Protein AF-A0AA41XH98-F1 (afdb_monomer)

Mean predicted aligned error: 4.49 Å

Foldseek 3Di:
DDPPPPPDDAFPDKFAKDPAAWDKDQFDPVNVCLLVVLVKDKDKFFPWDADPSMIIAGFDIKIWTAHDPVVPDPPRIFIKTWRARIWMWIDHDQWIKTWGTWIDGRRQQWIFTWIDINNHTPDGRDGFWGKDCPQWDPWDADPPRHIDIDGIWIWGAPRNQVVVCVRSVHNSSDTRHTGD

Solvent-accessible surface area (backbone atoms only — not comparable to full-atom values): 9589 Å² total; per-residue (Å²): 140,80,84,77,75,80,73,81,74,82,56,78,42,75,39,86,66,41,82,51,69,63,52,73,38,56,51,33,67,68,35,54,52,52,41,45,74,71,57,34,46,78,49,66,32,77,68,23,45,81,54,99,59,28,38,36,34,47,37,68,31,41,28,41,38,33,38,54,74,86,73,74,54,75,62,32,42,31,50,36,41,28,20,66,64,14,29,38,30,43,33,45,92,92,46,38,36,37,42,27,44,34,37,38,27,52,55,78,31,34,30,26,19,28,31,25,51,71,88,38,81,75,41,76,62,36,61,39,28,38,45,43,63,88,59,44,50,75,83,39,81,49,77,94,83,34,81,42,78,53,44,59,37,36,18,34,17,60,60,36,19,51,51,52,15,64,74,71,74,49,78,80,53,47,56,64,42,53,43,48

Secondary structure (DSSP, 8-state):
------PPPPPSEEESS----EEEEE--HHHHHHHHHTT-EEEEEET-EEETTEEEEE--EEEEEE--GGG--SSSEEEEEEEEEEEEEEEETTEEEEEEEEEEETTTTEEEEEEEETTEEEEEEEEEEEEEGGGPPPPEE-GGG-EE----EEEE-HHHHHHHHHHHT-S---TT-B--

Radius of gyration: 17.49 Å; Cα contacts (8 Å, |Δi|>4): 404; chains: 1; bounding box: 39×46×53 Å

Nearest PDB structures (foldseek):
  6jsa-assembly1_A  TM=6.611E-01  e=2.237E-03  Corynebacterium glutamicum ATCC 13032
  6jsd-assembly1_A  TM=5.795E-01  e=2.237E-03  Corynebacterium glutamicum ATCC 13032
  6jsd-assembly1_B  TM=4.892E-01  e=4.071E-02  Corynebacterium glutamicum ATCC 13032
  5dk2-assembly2_E  TM=1.785E-01  e=7.026E-01  Homo sapiens

pLDDT: mean 92.19, std 8.91, range [42.03, 98.5]

Structure (mmCIF, N/CA/C/O backbone):
data_AF-A0AA41XH98-F1
#
_entry.id   AF-A0AA41XH98-F1
#
loop_
_atom_site.group_PDB
_atom_site.id
_atom_site.type_symbol
_atom_site.label_atom_id
_atom_site.label_alt_id
_atom_site.label_comp_id
_atom_site.label_asym_id
_atom_site.label_entity_id
_atom_site.label_seq_id
_atom_site.pdbx_PDB_ins_code
_atom_site.Cartn_x
_atom_site.Cartn_y
_atom_site.Cartn_z
_atom_site.occupancy
_atom_site.B_iso_or_equiv
_atom_site.auth_seq_id
_atom_site.auth_comp_id
_atom_site.auth_asym_id
_atom_site.auth_atom_id
_atom_site.pdbx_PDB_model_num
ATOM 1 N N . SER A 1 1 ? 6.065 27.222 -33.075 1.00 42.03 1 SER A N 1
ATOM 2 C CA . SER A 1 1 ? 5.721 26.474 -31.857 1.00 42.03 1 SER A CA 1
ATOM 3 C C . SER A 1 1 ? 5.379 25.059 -32.258 1.00 42.03 1 SER A C 1
ATOM 5 O O . SER A 1 1 ? 4.348 24.860 -32.883 1.00 42.03 1 SER A O 1
ATOM 7 N N . SER A 1 2 ? 6.279 24.112 -32.020 1.00 43.34 2 SER A N 1
ATOM 8 C CA . SER A 1 2 ? 6.034 22.683 -32.219 1.00 43.34 2 SER A CA 1
ATOM 9 C C . SER A 1 2 ? 5.914 22.061 -30.837 1.00 43.34 2 SER A C 1
ATOM 11 O O . SER A 1 2 ? 6.889 22.021 -30.091 1.00 43.34 2 SER A O 1
ATOM 13 N N . SER A 1 3 ? 4.700 21.666 -30.478 1.00 48.78 3 SER A N 1
ATOM 14 C CA . SER A 1 3 ? 4.436 20.854 -29.300 1.00 48.78 3 SER A CA 1
ATOM 15 C C . SER A 1 3 ? 5.053 19.482 -29.561 1.00 48.78 3 SER A C 1
ATOM 17 O O . SER A 1 3 ? 4.504 18.710 -30.343 1.00 48.78 3 SER A O 1
ATOM 19 N N . SER A 1 4 ? 6.222 19.199 -28.989 1.00 50.97 4 SER A N 1
ATOM 20 C CA . SER A 1 4 ? 6.723 17.828 -28.935 1.00 50.97 4 SER A CA 1
ATOM 21 C C . SER A 1 4 ? 5.782 17.058 -28.016 1.00 50.97 4 SER A C 1
ATOM 23 O O . SER A 1 4 ? 5.764 17.300 -26.811 1.00 50.97 4 SER A O 1
ATOM 25 N N . ALA A 1 5 ? 4.946 16.190 -28.582 1.00 54.72 5 ALA A N 1
ATOM 26 C CA . ALA A 1 5 ? 4.372 15.110 -27.799 1.00 54.72 5 ALA A CA 1
ATOM 27 C C . ALA A 1 5 ? 5.564 14.275 -27.317 1.00 54.72 5 ALA A C 1
ATOM 29 O O . ALA A 1 5 ? 6.350 13.811 -28.141 1.00 54.72 5 ALA A O 1
ATOM 30 N N . ASN A 1 6 ? 5.762 14.175 -26.003 1.00 59.22 6 ASN A N 1
ATOM 31 C CA . ASN A 1 6 ? 6.698 13.201 -25.458 1.00 59.22 6 ASN A CA 1
ATOM 32 C C . ASN A 1 6 ? 6.146 11.829 -25.859 1.00 59.22 6 ASN A C 1
ATOM 34 O O . ASN A 1 6 ? 5.089 11.438 -25.366 1.00 59.22 6 ASN A O 1
ATOM 38 N N . GLU A 1 7 ? 6.789 11.154 -26.807 1.00 75.81 7 GLU A N 1
ATOM 39 C CA . GLU A 1 7 ? 6.429 9.779 -27.139 1.00 75.81 7 GLU A CA 1
ATOM 40 C C . GLU A 1 7 ? 6.694 8.906 -25.909 1.00 75.81 7 GLU A C 1
ATOM 42 O O . GLU A 1 7 ? 7.738 9.038 -25.263 1.00 75.81 7 GLU A O 1
ATOM 47 N N . THR A 1 8 ? 5.731 8.051 -25.556 1.00 84.50 8 THR A N 1
ATOM 48 C CA . THR A 1 8 ? 5.948 7.013 -24.545 1.00 84.50 8 THR A CA 1
ATOM 49 C C . THR A 1 8 ? 7.085 6.117 -25.040 1.00 84.50 8 THR A C 1
ATOM 51 O O . THR A 1 8 ? 6.974 5.592 -26.152 1.00 84.50 8 THR A O 1
ATOM 54 N N . PRO A 1 9 ? 8.189 5.973 -24.283 1.00 91.94 9 PRO A N 1
ATOM 55 C CA . PRO A 1 9 ? 9.302 5.131 -24.699 1.00 91.94 9 PRO A CA 1
ATOM 56 C C . PRO A 1 9 ? 8.883 3.660 -24.755 1.00 91.94 9 PRO A C 1
ATOM 58 O O . PRO A 1 9 ? 7.881 3.266 -24.167 1.00 91.94 9 PRO A O 1
ATOM 61 N N . GLU A 1 10 ? 9.663 2.834 -25.445 1.00 94.38 10 GLU A N 1
ATOM 62 C CA . GLU A 1 10 ? 9.477 1.385 -25.387 1.00 94.38 10 GLU A CA 1
ATOM 63 C C . GLU A 1 10 ? 9.843 0.877 -23.976 1.00 94.38 10 GLU A C 1
ATOM 65 O O . GLU A 1 10 ? 10.904 1.249 -23.457 1.00 94.38 10 GLU A O 1
ATOM 70 N N . PRO A 1 11 ? 8.986 0.071 -23.323 1.00 95.19 11 PRO A N 1
ATOM 71 C CA . PRO A 1 11 ? 9.320 -0.531 -22.039 1.00 95.19 11 PRO A CA 1
ATOM 72 C C . PRO A 1 11 ? 10.480 -1.523 -22.194 1.00 95.19 11 PRO A C 1
ATOM 74 O O . PRO A 1 11 ? 10.567 -2.265 -23.170 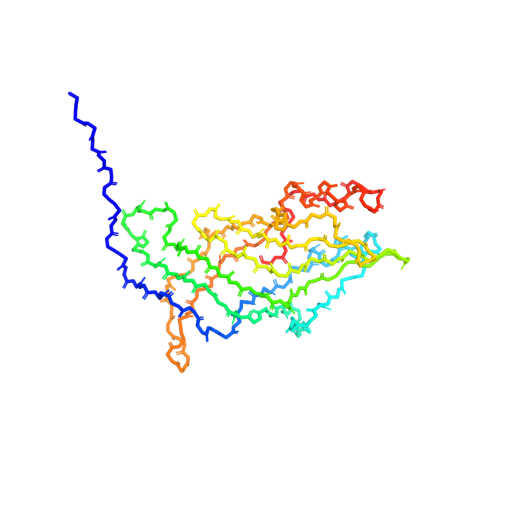1.00 95.19 11 PRO A O 1
ATOM 77 N N . LEU A 1 12 ? 11.369 -1.566 -21.199 1.00 94.12 12 LEU A N 1
ATOM 78 C CA . LEU A 1 12 ? 12.431 -2.571 -21.109 1.00 94.12 12 LEU A CA 1
ATOM 79 C C . LEU A 1 12 ? 11.867 -3.973 -20.851 1.00 94.12 12 LEU A C 1
ATOM 81 O O . LEU A 1 12 ? 12.472 -4.966 -21.255 1.00 94.12 12 LEU A O 1
ATOM 85 N N . ALA A 1 13 ? 10.729 -4.057 -20.162 1.00 92.31 13 ALA A N 1
ATOM 86 C CA . ALA A 1 13 ? 9.988 -5.293 -19.967 1.00 92.31 13 ALA A CA 1
ATOM 87 C C . ALA A 1 13 ? 8.485 -5.011 -19.877 1.00 92.31 13 ALA A C 1
ATOM 89 O O . ALA A 1 13 ? 8.074 -4.036 -19.253 1.00 92.31 13 ALA A O 1
ATOM 90 N N . SER A 1 14 ? 7.685 -5.911 -20.443 1.00 94.25 14 SER A N 1
ATOM 91 C CA . SER A 1 14 ? 6.225 -5.882 -20.359 1.00 94.25 14 SER A CA 1
ATOM 92 C C . SER A 1 14 ? 5.704 -7.256 -19.971 1.00 94.25 14 SER A C 1
ATOM 94 O O . SER A 1 14 ? 6.047 -8.264 -20.594 1.00 94.25 14 SER A O 1
ATOM 96 N N . ILE A 1 15 ? 4.846 -7.290 -18.957 1.00 92.38 15 ILE A N 1
ATOM 97 C CA . ILE A 1 15 ? 4.160 -8.485 -18.479 1.00 92.38 15 ILE A CA 1
ATOM 98 C C . ILE A 1 15 ? 2.656 -8.229 -18.622 1.00 92.38 15 ILE A C 1
ATOM 100 O O . ILE A 1 15 ? 2.064 -7.566 -17.771 1.00 92.38 15 ILE A O 1
ATOM 104 N N . PRO A 1 16 ? 2.013 -8.737 -19.688 1.00 93.69 16 PRO A N 1
ATOM 105 C CA . PRO A 1 16 ? 0.606 -8.442 -19.966 1.00 93.69 16 PRO A CA 1
ATOM 106 C C . PRO A 1 16 ? -0.368 -9.161 -19.022 1.00 93.69 16 PRO A C 1
ATOM 108 O O . PRO A 1 16 ? -1.537 -8.792 -18.964 1.00 93.69 16 PRO A O 1
ATOM 111 N N . ALA A 1 17 ? 0.093 -10.203 -18.328 1.00 95.06 17 ALA A N 1
ATOM 112 C CA . ALA A 1 17 ? -0.682 -10.938 -17.340 1.00 95.06 17 ALA A CA 1
ATOM 113 C C . ALA A 1 17 ? 0.242 -11.400 -16.211 1.00 95.06 17 ALA A C 1
ATOM 115 O O . ALA A 1 17 ? 1.132 -12.227 -16.428 1.00 95.06 17 ALA A O 1
ATOM 116 N N . LEU A 1 18 ? 0.037 -10.858 -15.015 1.00 93.19 18 LEU A N 1
ATOM 117 C CA . LEU A 1 18 ? 0.740 -11.288 -13.818 1.00 93.19 18 LEU A CA 1
ATOM 118 C C . LEU A 1 18 ? 0.164 -12.615 -13.332 1.00 93.19 18 LEU A C 1
ATOM 120 O O . LEU A 1 18 ? -1.033 -12.756 -13.103 1.00 93.19 18 LEU A O 1
ATOM 124 N N . THR A 1 19 ? 1.052 -13.579 -13.126 1.00 83.38 19 THR A N 1
ATOM 125 C CA . THR A 1 19 ? 0.774 -14.833 -12.412 1.00 83.38 19 THR A CA 1
ATOM 126 C C . THR A 1 19 ? 1.642 -14.913 -11.152 1.00 83.38 19 THR A C 1
ATOM 128 O O . THR A 1 19 ? 2.132 -15.988 -10.808 1.00 83.38 19 THR A O 1
ATOM 131 N N . GLY A 1 20 ? 1.968 -13.741 -10.591 1.00 74.62 20 GLY A N 1
ATOM 132 C CA . GLY A 1 20 ? 3.046 -13.526 -9.628 1.00 74.62 20 GLY A CA 1
ATOM 133 C C . GLY A 1 20 ? 2.846 -14.238 -8.292 1.00 74.62 20 GLY A C 1
ATOM 134 O O . GLY A 1 20 ? 1.810 -14.841 -8.037 1.00 74.62 20 GLY A O 1
ATOM 135 N N . VAL A 1 21 ? 3.880 -14.169 -7.451 1.00 89.12 21 VAL A N 1
ATOM 136 C CA . VAL A 1 21 ? 3.905 -14.836 -6.144 1.00 89.12 21 VAL A CA 1
ATOM 137 C C . VAL A 1 21 ? 3.171 -13.973 -5.115 1.00 89.12 21 VAL A C 1
ATOM 139 O O . VAL A 1 21 ? 1.996 -14.204 -4.857 1.00 89.12 21 VAL A O 1
ATOM 142 N N . ASP A 1 22 ? 3.818 -12.926 -4.603 1.00 94.19 22 ASP A N 1
ATOM 143 C CA . ASP A 1 22 ? 3.252 -12.029 -3.595 1.00 94.19 22 ASP A CA 1
ATOM 144 C C . ASP A 1 22 ? 3.795 -10.603 -3.769 1.00 94.19 22 ASP A C 1
ATOM 146 O O . ASP A 1 22 ? 4.919 -10.416 -4.242 1.00 94.19 22 ASP A O 1
ATOM 150 N N . THR A 1 23 ? 3.039 -9.612 -3.294 1.00 96.44 23 THR A N 1
ATOM 151 C CA . THR A 1 23 ? 3.578 -8.314 -2.858 1.00 96.44 23 THR A CA 1
ATOM 152 C C . THR A 1 23 ? 3.834 -8.392 -1.358 1.00 96.44 23 THR A C 1
ATOM 154 O O . THR A 1 23 ? 2.959 -8.822 -0.605 1.00 96.44 23 THR A O 1
ATOM 157 N N . GLN A 1 24 ? 5.020 -7.978 -0.914 1.00 96.94 24 GLN A N 1
ATOM 158 C CA . GLN A 1 24 ? 5.412 -8.037 0.495 1.00 96.94 24 GLN A CA 1
ATOM 159 C C . GLN A 1 24 ? 5.687 -6.646 1.060 1.00 96.94 24 GLN A C 1
ATOM 161 O O . GLN A 1 24 ? 6.294 -5.811 0.394 1.00 96.94 24 GLN A O 1
ATOM 166 N N . VAL A 1 25 ? 5.260 -6.419 2.302 1.00 97.19 25 VAL A N 1
ATOM 167 C CA . VAL A 1 25 ? 5.480 -5.176 3.047 1.00 97.19 25 VAL A CA 1
ATOM 168 C C . VAL A 1 25 ? 6.081 -5.532 4.399 1.00 97.19 25 VAL A C 1
ATOM 170 O O . VAL A 1 25 ? 5.434 -6.182 5.223 1.00 97.19 25 VAL A O 1
ATOM 173 N N . ALA A 1 26 ? 7.325 -5.119 4.629 1.00 97.00 26 ALA A N 1
ATOM 174 C CA . ALA A 1 26 ? 7.928 -5.193 5.952 1.00 97.00 26 ALA A CA 1
ATOM 175 C C . ALA A 1 26 ? 7.309 -4.090 6.811 1.00 97.00 26 ALA A C 1
ATOM 177 O O . ALA A 1 26 ? 7.537 -2.912 6.561 1.00 97.00 26 ALA A O 1
ATOM 178 N N . VAL A 1 27 ? 6.491 -4.467 7.791 1.00 95.12 27 VAL A N 1
ATOM 179 C CA . VAL A 1 27 ? 5.711 -3.490 8.548 1.00 95.12 27 VAL A CA 1
ATOM 180 C C . VAL A 1 27 ? 6.637 -2.652 9.422 1.00 95.12 27 VAL A C 1
ATOM 182 O O . VAL A 1 27 ? 7.426 -3.182 10.208 1.00 95.12 27 VAL A O 1
ATOM 185 N N . ASP A 1 28 ? 6.513 -1.334 9.306 1.00 95.56 28 ASP A N 1
ATOM 186 C CA . ASP A 1 28 ? 7.255 -0.392 10.127 1.00 95.56 28 ASP A CA 1
ATOM 187 C C . ASP A 1 28 ? 6.853 -0.537 11.604 1.00 95.56 28 ASP A C 1
ATOM 189 O O . ASP A 1 28 ? 5.674 -0.580 11.967 1.00 95.56 28 ASP A O 1
ATOM 193 N N . ALA A 1 29 ? 7.845 -0.602 12.492 1.00 91.94 29 ALA A N 1
ATOM 194 C CA . ALA A 1 29 ? 7.584 -0.737 13.924 1.00 91.94 29 ALA A CA 1
ATOM 195 C C . ALA A 1 29 ? 6.832 0.484 14.481 1.00 91.94 29 ALA A C 1
ATOM 197 O O . ALA A 1 29 ? 5.950 0.332 15.323 1.00 91.94 29 ALA A O 1
ATOM 198 N N . GLY A 1 30 ? 7.129 1.683 13.968 1.00 89.25 30 GLY A N 1
ATOM 199 C CA . GLY A 1 30 ? 6.434 2.912 14.332 1.00 89.25 30 GLY A CA 1
ATOM 200 C C . GLY A 1 30 ? 4.973 2.916 13.884 1.00 89.25 30 GLY A C 1
ATOM 201 O O . GLY A 1 30 ? 4.130 3.455 14.600 1.00 89.25 30 GLY A O 1
ATOM 202 N N . PHE A 1 31 ? 4.647 2.269 12.761 1.00 91.12 31 PHE A N 1
ATOM 203 C CA . PHE A 1 31 ? 3.259 2.033 12.358 1.00 91.12 31 PHE A CA 1
ATOM 204 C C . PHE A 1 31 ? 2.515 1.170 13.376 1.00 91.12 31 PHE A C 1
ATOM 206 O O . PHE A 1 31 ? 1.453 1.569 13.857 1.00 91.12 31 PHE A O 1
ATOM 213 N N . LEU A 1 32 ? 3.078 0.007 13.727 1.00 90.12 32 LEU A N 1
ATOM 214 C CA . LEU A 1 32 ? 2.475 -0.912 14.697 1.00 90.12 32 LEU A CA 1
ATOM 215 C C . LEU A 1 32 ? 2.299 -0.248 16.064 1.00 90.12 32 LEU A C 1
ATOM 217 O O . LEU A 1 32 ? 1.228 -0.350 16.665 1.00 90.12 32 LEU A O 1
ATOM 221 N N . ASP A 1 33 ? 3.310 0.477 16.533 1.00 89.31 33 ASP A N 1
ATOM 222 C CA . ASP A 1 33 ? 3.246 1.229 17.785 1.00 89.31 33 ASP A CA 1
ATOM 223 C C . ASP A 1 33 ? 2.168 2.320 17.731 1.00 89.31 33 ASP A C 1
ATOM 225 O O . ASP A 1 33 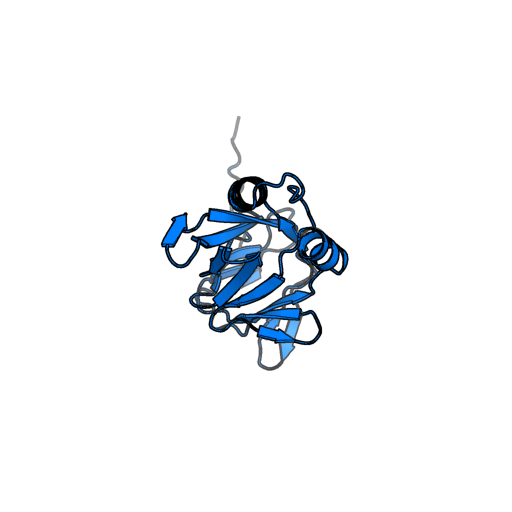? 1.408 2.492 18.685 1.00 89.31 33 ASP A O 1
ATOM 229 N N . ALA A 1 34 ? 2.052 3.034 16.606 1.00 88.31 34 ALA A N 1
ATOM 230 C CA . ALA A 1 34 ? 1.028 4.055 16.426 1.00 88.31 34 ALA A CA 1
ATOM 231 C C . ALA A 1 34 ? -0.379 3.451 16.492 1.00 88.31 34 ALA A C 1
ATOM 233 O O . ALA A 1 34 ? -1.195 3.920 17.281 1.00 88.31 34 ALA A O 1
ATOM 234 N N . ILE A 1 35 ? -0.675 2.397 15.724 1.00 89.88 35 ILE A N 1
ATOM 235 C CA . ILE A 1 35 ? -2.026 1.811 15.705 1.00 89.88 35 ILE A CA 1
ATOM 236 C C . ILE A 1 35 ? -2.373 1.108 17.026 1.00 89.88 35 ILE A C 1
ATOM 238 O O . ILE A 1 35 ? -3.488 1.263 17.526 1.00 89.88 35 ILE A O 1
ATOM 242 N N . THR A 1 36 ? -1.421 0.414 17.657 1.00 89.75 36 THR A N 1
ATOM 243 C CA . THR A 1 36 ? -1.650 -0.238 18.959 1.00 89.75 36 THR A CA 1
ATOM 244 C C . THR A 1 36 ? -1.806 0.779 20.086 1.00 89.75 36 THR A C 1
ATOM 246 O O . THR A 1 36 ? -2.653 0.596 20.962 1.00 89.75 36 THR A O 1
ATOM 249 N N . GLY A 1 37 ? -1.077 1.898 20.033 1.00 88.25 37 GLY A N 1
ATOM 250 C CA . GLY A 1 37 ? -1.264 3.042 20.926 1.00 88.25 37 GLY A CA 1
ATOM 251 C C . GLY A 1 37 ? -2.661 3.668 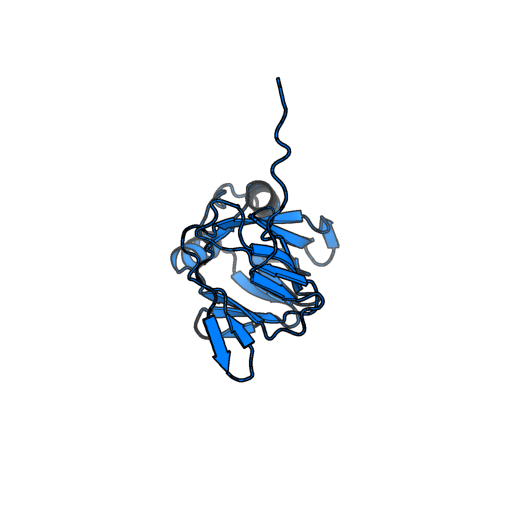20.835 1.00 88.25 37 GLY A C 1
ATOM 252 O O . GLY A 1 37 ? -3.129 4.262 21.806 1.00 88.25 37 GLY A O 1
ATOM 253 N N . LEU A 1 38 ? -3.355 3.479 19.708 1.00 87.06 38 LEU A N 1
ATOM 254 C CA . LEU A 1 38 ? -4.754 3.873 19.503 1.00 87.06 38 LEU A CA 1
ATOM 255 C C . LEU A 1 38 ? -5.765 2.802 19.915 1.00 87.06 38 LEU A C 1
ATOM 257 O O . LEU A 1 38 ? -6.967 3.006 19.765 1.00 87.06 38 LEU A O 1
ATOM 261 N N . GLY A 1 39 ? -5.298 1.671 20.448 1.00 89.31 39 GLY A N 1
ATOM 262 C CA . GLY A 1 39 ? -6.143 0.533 20.795 1.00 89.31 39 GLY A CA 1
ATOM 263 C C . GLY A 1 39 ? -6.635 -0.257 19.582 1.00 89.31 39 GLY A C 1
ATOM 264 O O . GLY A 1 39 ? -7.518 -1.101 19.740 1.00 89.31 39 GLY A O 1
ATOM 265 N N . LEU A 1 40 ? -6.077 -0.006 18.391 1.00 91.56 40 LEU A N 1
ATOM 266 C CA . LEU A 1 40 ? -6.366 -0.785 17.195 1.00 91.56 40 LEU A CA 1
ATOM 267 C C . LEU A 1 40 ? -5.516 -2.055 17.210 1.00 91.56 40 LEU A C 1
ATOM 269 O O . LEU A 1 40 ? -4.292 -2.009 17.337 1.00 91.56 40 LEU A O 1
ATOM 273 N N . THR A 1 41 ? -6.170 -3.197 17.049 1.00 93.06 41 THR A N 1
ATOM 274 C CA . THR A 1 41 ? -5.504 -4.486 16.871 1.00 93.06 41 THR A CA 1
ATOM 275 C C . THR A 1 41 ? -5.458 -4.812 15.379 1.00 93.06 41 THR A C 1
ATOM 277 O O . THR A 1 41 ? -6.529 -5.005 14.793 1.00 93.06 41 THR A O 1
ATOM 280 N N . PRO A 1 42 ? -4.267 -4.859 14.750 1.00 93.19 42 PRO A N 1
ATOM 281 C CA . PRO A 1 42 ? -4.141 -5.268 13.360 1.00 93.19 42 PRO A CA 1
ATOM 282 C C . PRO A 1 42 ? -4.345 -6.778 13.198 1.00 93.19 42 PRO A C 1
ATOM 284 O O . PRO A 1 42 ? -3.945 -7.573 14.051 1.00 93.19 42 PRO A O 1
ATOM 287 N N . GLY A 1 43 ? -4.918 -7.169 12.067 1.00 94.94 43 GLY A N 1
ATOM 288 C CA . GLY A 1 43 ? -5.049 -8.550 11.623 1.00 94.94 43 GLY A CA 1
ATOM 289 C C . GLY A 1 43 ? -4.937 -8.661 10.105 1.00 94.94 43 GLY A C 1
ATOM 290 O O . GLY A 1 43 ? -4.835 -7.659 9.397 1.00 94.94 43 GLY A O 1
ATOM 291 N N . VAL A 1 44 ? -4.954 -9.895 9.607 1.00 97.56 44 VAL A N 1
ATOM 292 C CA . VAL A 1 44 ? -4.999 -10.202 8.170 1.00 97.56 44 VAL A CA 1
ATOM 293 C C . VAL A 1 44 ? -6.368 -10.752 7.793 1.00 97.56 44 VAL A C 1
ATOM 295 O O . VAL A 1 44 ? -7.041 -11.378 8.616 1.00 97.56 44 VAL A O 1
ATOM 298 N N . VAL A 1 45 ? -6.768 -10.526 6.545 1.00 98.19 45 VAL A N 1
ATOM 299 C CA . VAL A 1 45 ? -8.033 -11.001 5.976 1.00 98.19 45 VAL A CA 1
ATOM 300 C C . VAL A 1 45 ? -7.747 -11.908 4.781 1.00 98.19 45 VAL A C 1
ATOM 302 O O . VAL A 1 45 ? -6.855 -11.642 3.971 1.00 98.19 45 VAL A O 1
ATOM 305 N N . GLY A 1 46 ? -8.531 -12.982 4.670 1.00 97.50 46 GLY A N 1
ATOM 306 C CA . GLY A 1 46 ? -8.510 -13.881 3.521 1.00 97.50 46 GLY A CA 1
ATOM 307 C C . GLY A 1 46 ? -7.164 -14.578 3.328 1.00 97.50 46 GLY A C 1
ATOM 308 O O . GLY A 1 46 ? -6.714 -15.305 4.211 1.00 97.50 46 GLY A O 1
ATOM 309 N N . THR A 1 47 ? -6.555 -14.402 2.155 1.00 96.88 47 THR A N 1
ATOM 310 C CA . THR A 1 47 ? -5.294 -15.067 1.774 1.00 96.88 47 THR A CA 1
ATOM 311 C C . THR A 1 47 ? -4.033 -14.301 2.174 1.00 96.88 47 THR A C 1
ATOM 313 O O . THR A 1 47 ? -2.933 -14.814 1.971 1.00 96.88 47 THR A O 1
ATOM 316 N N . ALA A 1 48 ? -4.167 -13.104 2.756 1.00 97.75 48 ALA A N 1
ATOM 317 C CA . ALA A 1 48 ? -3.024 -12.362 3.273 1.00 97.75 48 ALA A CA 1
ATOM 318 C C . ALA A 1 48 ? -2.369 -13.107 4.444 1.00 97.75 48 ALA A C 1
ATOM 320 O O . ALA A 1 48 ? -3.041 -13.748 5.257 1.00 97.75 48 ALA A O 1
ATOM 321 N N . THR A 1 49 ? -1.049 -12.988 4.566 1.00 97.38 49 THR A N 1
ATOM 322 C CA . THR A 1 49 ? -0.299 -13.567 5.688 1.00 97.38 49 THR A CA 1
ATOM 323 C C . THR A 1 49 ? 0.528 -12.506 6.401 1.00 97.38 49 THR A C 1
ATOM 325 O O . THR A 1 49 ? 0.920 -11.511 5.801 1.00 97.38 49 THR A O 1
ATOM 328 N N . LEU A 1 50 ? 0.780 -12.721 7.695 1.00 94.50 50 LEU A N 1
ATOM 329 C CA . LEU A 1 50 ? 1.694 -11.923 8.509 1.00 94.50 50 LEU A CA 1
ATOM 330 C C . LEU A 1 50 ? 2.674 -12.874 9.193 1.00 94.50 50 LEU A C 1
ATOM 332 O O . LEU A 1 50 ? 2.291 -13.600 10.112 1.00 94.50 50 LEU A O 1
ATOM 336 N N . THR A 1 51 ? 3.925 -12.878 8.741 1.00 94.62 51 THR A N 1
ATOM 337 C CA . THR A 1 51 ? 4.988 -13.730 9.292 1.00 94.62 51 THR A CA 1
ATOM 338 C C . THR A 1 51 ? 6.213 -12.876 9.568 1.00 94.62 51 THR A C 1
ATOM 340 O O . THR A 1 51 ? 6.642 -12.130 8.697 1.00 94.62 51 THR A O 1
ATOM 343 N N . ASP A 1 52 ? 6.759 -12.953 10.783 1.00 92.31 52 ASP A N 1
ATOM 344 C CA . ASP A 1 52 ? 7.978 -12.231 11.182 1.00 92.31 52 ASP A CA 1
ATOM 345 C C . ASP A 1 52 ? 7.951 -10.716 10.873 1.00 92.31 52 ASP A C 1
ATOM 347 O O . ASP A 1 52 ? 8.962 -10.119 10.513 1.00 92.31 52 ASP A O 1
ATOM 351 N N . GLY A 1 53 ? 6.777 -10.083 11.014 1.00 90.38 53 GLY A N 1
ATOM 352 C CA . GLY A 1 53 ? 6.584 -8.651 10.741 1.00 90.38 53 GLY A CA 1
ATOM 353 C C . GLY A 1 53 ? 6.452 -8.294 9.257 1.00 90.38 53 GLY A C 1
ATOM 354 O O . GLY A 1 53 ? 6.392 -7.116 8.924 1.00 90.38 53 GLY A O 1
ATOM 355 N N . VAL A 1 54 ? 6.382 -9.286 8.368 1.00 96.19 54 VAL A N 1
ATOM 356 C CA . VAL A 1 54 ? 6.170 -9.098 6.932 1.00 96.19 54 VAL A CA 1
ATOM 357 C C . VAL A 1 54 ? 4.745 -9.487 6.573 1.00 96.19 54 VAL A C 1
ATOM 359 O O . VAL A 1 54 ? 4.319 -10.622 6.808 1.00 96.19 54 VAL A O 1
ATOM 362 N N . LEU A 1 55 ? 4.015 -8.537 5.998 1.00 96.94 55 LEU A N 1
ATOM 363 C CA . LEU A 1 55 ? 2.750 -8.793 5.327 1.00 96.94 55 LEU A CA 1
ATOM 364 C C . LEU A 1 55 ? 3.025 -9.309 3.921 1.00 96.94 55 LEU A C 1
ATOM 366 O O . LEU A 1 55 ? 3.811 -8.701 3.200 1.00 96.94 55 LEU A O 1
ATOM 370 N N . ALA A 1 56 ? 2.360 -10.388 3.524 1.00 97.69 56 ALA A N 1
ATOM 371 C CA . ALA A 1 56 ? 2.386 -10.877 2.151 1.00 97.69 56 ALA A CA 1
ATOM 372 C C . ALA A 1 56 ? 0.964 -10.969 1.593 1.00 97.69 56 ALA A C 1
ATOM 374 O O . ALA A 1 56 ? 0.074 -11.546 2.227 1.00 97.69 56 ALA A O 1
ATOM 375 N N . PHE A 1 57 ? 0.783 -10.397 0.405 1.00 97.94 57 PHE A N 1
ATOM 376 C CA . PHE A 1 57 ? -0.467 -10.364 -0.343 1.00 97.94 57 PHE A CA 1
ATOM 377 C C . PHE A 1 57 ? -0.273 -11.091 -1.676 1.00 97.94 57 PHE A C 1
ATOM 379 O O . PHE A 1 57 ? 0.468 -10.585 -2.527 1.00 97.94 57 PHE A O 1
ATOM 386 N N . PRO A 1 58 ? -0.935 -12.241 -1.892 1.00 97.25 58 PRO A N 1
ATOM 387 C CA . PRO A 1 58 ? -0.827 -12.971 -3.150 1.00 97.25 58 PRO A CA 1
ATOM 388 C C . PRO A 1 58 ? -1.218 -12.109 -4.347 1.00 97.25 58 PRO A C 1
ATOM 390 O O . PRO A 1 58 ? -2.223 -11.396 -4.296 1.00 97.25 58 PRO A O 1
ATOM 393 N N . ILE A 1 59 ? -0.430 -12.160 -5.423 1.00 97.06 59 ILE A N 1
ATOM 394 C CA . ILE A 1 59 ? -0.786 -11.495 -6.683 1.00 97.06 59 ILE A CA 1
ATOM 395 C C . ILE A 1 59 ? -1.785 -12.385 -7.419 1.00 97.06 59 ILE A C 1
ATOM 397 O O . ILE A 1 59 ? -1.511 -13.541 -7.733 1.00 97.06 59 ILE A O 1
ATOM 401 N N . THR A 1 60 ? -2.954 -11.831 -7.704 1.00 97.06 60 THR A N 1
ATOM 402 C CA . THR A 1 60 ? -4.080 -12.544 -8.323 1.00 97.06 60 THR A CA 1
ATOM 403 C C . THR A 1 60 ? -4.270 -12.204 -9.795 1.00 97.06 60 THR A C 1
ATOM 405 O O . THR A 1 60 ? -4.843 -13.004 -10.536 1.00 97.06 60 THR A O 1
ATOM 408 N N . GLY A 1 61 ? -3.742 -11.063 -10.236 1.00 96.81 61 GLY A N 1
ATOM 409 C CA . GLY A 1 61 ? -3.909 -10.590 -11.600 1.00 96.81 61 GLY A CA 1
ATOM 410 C C . GLY A 1 61 ? -3.205 -9.267 -11.857 1.00 96.81 61 GLY A C 1
ATOM 411 O O . GLY A 1 61 ? -2.397 -8.795 -11.050 1.00 96.81 61 GLY A O 1
ATOM 412 N N . GLY A 1 62 ? -3.514 -8.686 -13.015 1.00 96.81 62 GLY A N 1
ATOM 413 C CA . GLY A 1 62 ? -2.960 -7.416 -13.461 1.00 96.81 62 GLY A CA 1
ATOM 414 C C . GLY A 1 62 ? -1.845 -7.523 -14.508 1.00 96.81 62 GLY A C 1
ATOM 415 O O . GLY A 1 62 ? -1.636 -8.566 -15.131 1.00 96.81 62 GLY A O 1
ATOM 416 N N . ASN A 1 63 ? -1.154 -6.410 -14.740 1.00 96.56 63 ASN A N 1
ATOM 417 C CA . ASN A 1 63 ? -0.104 -6.230 -15.742 1.00 96.56 63 ASN A CA 1
ATOM 418 C C . ASN A 1 63 ? 0.955 -5.236 -15.245 1.00 96.56 63 ASN A C 1
ATOM 420 O O . ASN A 1 63 ? 0.667 -4.407 -14.383 1.00 96.56 63 ASN A O 1
ATOM 424 N N . VAL A 1 64 ? 2.164 -5.305 -15.805 1.00 95.81 64 VAL A N 1
ATOM 425 C CA . VAL A 1 64 ? 3.246 -4.354 -15.512 1.00 95.81 64 VAL A CA 1
ATOM 426 C C . VAL A 1 64 ? 4.043 -4.036 -16.769 1.00 95.81 64 VAL A C 1
ATOM 428 O O . VAL A 1 64 ? 4.472 -4.946 -17.477 1.00 95.81 64 VAL A O 1
ATOM 431 N N . ASP A 1 65 ? 4.329 -2.753 -16.960 1.00 95.81 65 ASP A N 1
ATOM 432 C CA . ASP A 1 65 ? 5.372 -2.237 -17.836 1.00 95.81 65 ASP A CA 1
ATOM 433 C C . ASP A 1 65 ? 6.502 -1.626 -16.997 1.00 95.81 65 ASP A C 1
ATOM 435 O O . ASP A 1 65 ? 6.278 -0.803 -16.103 1.00 95.81 65 ASP A O 1
ATOM 439 N N . TYR A 1 66 ? 7.733 -2.026 -17.306 1.00 94.38 66 TYR A N 1
ATOM 440 C CA . TYR A 1 66 ? 8.956 -1.519 -16.699 1.00 94.38 66 TYR A CA 1
ATOM 441 C C . TYR A 1 66 ? 9.752 -0.732 -17.736 1.00 94.38 66 TYR A C 1
ATOM 443 O O . TYR A 1 66 ? 10.163 -1.271 -18.762 1.00 94.38 66 TYR A O 1
ATOM 451 N N . TYR A 1 67 ? 9.997 0.541 -17.460 1.00 94.25 67 TYR A N 1
ATOM 452 C CA . TYR A 1 67 ? 10.737 1.465 -18.311 1.00 94.25 67 TYR A CA 1
ATOM 453 C C . TYR A 1 67 ? 12.134 1.721 -17.752 1.00 94.25 67 TYR A C 1
ATOM 455 O O . TYR A 1 67 ? 12.399 1.518 -16.569 1.00 94.25 67 TYR A O 1
ATOM 463 N N . ASP A 1 68 ? 13.024 2.217 -18.608 1.00 91.31 68 ASP A N 1
ATOM 464 C CA . ASP A 1 68 ? 14.391 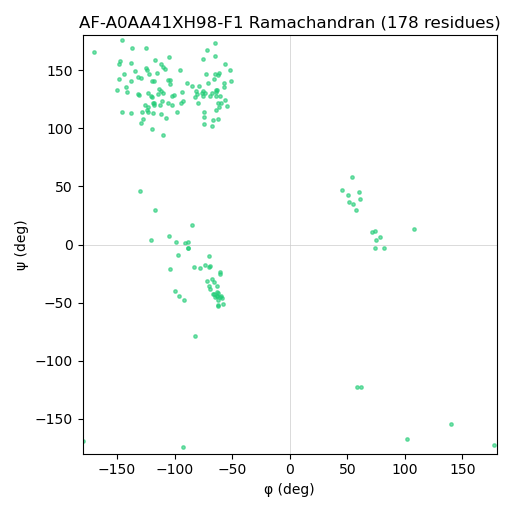2.554 -18.225 1.00 91.31 68 ASP A CA 1
ATOM 465 C C . ASP A 1 68 ? 14.425 3.694 -17.183 1.00 91.31 68 ASP A C 1
ATOM 467 O O . ASP A 1 68 ? 14.050 4.833 -17.507 1.00 91.31 68 ASP A O 1
ATOM 471 N N . PRO A 1 69 ? 14.914 3.446 -15.949 1.00 88.56 69 PRO A N 1
ATOM 472 C CA . PRO A 1 69 ? 15.075 4.488 -14.944 1.00 88.56 69 PRO A CA 1
ATOM 473 C C . PRO A 1 69 ? 16.037 5.602 -15.388 1.00 88.56 69 PRO A C 1
ATOM 475 O O . PRO A 1 69 ? 15.883 6.739 -14.938 1.00 88.56 69 PRO A O 1
ATOM 478 N N . GLU A 1 70 ? 16.988 5.347 -16.287 1.00 89.38 70 GLU A N 1
ATOM 479 C CA . GLU A 1 70 ? 17.940 6.354 -16.776 1.00 89.38 70 GLU A CA 1
ATOM 480 C C . GLU A 1 70 ? 17.328 7.300 -17.827 1.00 89.38 70 GLU A C 1
ATOM 482 O O . GLU A 1 70 ? 17.797 8.427 -17.990 1.00 89.38 70 GLU A O 1
ATOM 487 N N . SER A 1 71 ? 16.223 6.909 -18.474 1.00 89.12 71 SER A N 1
ATOM 488 C CA . SER A 1 71 ? 15.581 7.668 -19.568 1.00 89.12 71 SER A CA 1
ATOM 489 C C . SER A 1 71 ? 14.896 8.980 -19.149 1.00 89.12 71 SER A C 1
ATOM 491 O O . SER A 1 71 ? 14.456 9.759 -19.995 1.00 89.12 71 SER A O 1
ATOM 493 N N . GLY A 1 72 ? 14.752 9.228 -17.844 1.00 87.06 72 GLY A N 1
ATOM 494 C CA . GLY A 1 72 ? 13.976 10.348 -17.300 1.00 87.06 72 GLY A CA 1
ATOM 495 C C . GLY A 1 72 ? 12.451 10.182 -17.398 1.00 87.06 72 GLY A C 1
ATOM 496 O O . GLY A 1 72 ? 11.724 11.024 -16.872 1.00 87.06 72 GLY A O 1
ATOM 497 N N . TYR A 1 73 ? 11.952 9.101 -18.009 1.00 90.06 73 TYR A N 1
ATOM 498 C CA . TYR A 1 73 ? 10.528 8.768 -18.038 1.00 90.06 73 TYR A CA 1
ATOM 499 C C . TYR A 1 73 ? 10.067 8.257 -16.666 1.00 90.06 73 TYR A C 1
ATOM 501 O O . TYR A 1 73 ? 10.741 7.429 -16.045 1.00 90.06 73 TYR A O 1
ATOM 509 N N . ARG A 1 74 ? 8.967 8.809 -16.139 1.00 89.50 74 ARG A N 1
ATOM 510 C CA . ARG A 1 74 ? 8.468 8.543 -14.781 1.00 89.50 74 ARG A CA 1
ATOM 511 C C . ARG A 1 74 ? 6.930 8.534 -14.730 1.00 89.50 74 ARG A C 1
ATOM 513 O O . ARG A 1 74 ? 6.335 9.375 -15.401 1.00 89.50 74 ARG A O 1
ATOM 520 N N . PRO A 1 75 ? 6.322 7.699 -13.864 1.00 91.25 75 PRO A N 1
ATOM 521 C CA . PRO A 1 75 ? 6.942 6.576 -13.150 1.00 91.25 75 PRO A CA 1
ATOM 522 C C . PRO A 1 75 ? 7.461 5.511 -14.122 1.00 91.25 75 PRO A C 1
ATOM 524 O O . PRO A 1 75 ? 6.909 5.332 -15.205 1.00 91.25 75 PRO A O 1
ATOM 527 N N . TYR A 1 76 ? 8.569 4.858 -13.769 1.00 91.38 76 TYR A N 1
ATOM 528 C CA . TYR A 1 76 ? 9.195 3.847 -14.631 1.00 91.38 76 TYR A CA 1
ATOM 529 C C . TYR A 1 76 ? 8.676 2.429 -14.358 1.00 91.38 76 TYR A C 1
ATOM 531 O O . TYR A 1 76 ? 9.105 1.485 -15.005 1.00 91.38 76 TYR A O 1
ATOM 539 N N . VAL A 1 77 ? 7.731 2.286 -13.430 1.00 94.12 77 VAL A N 1
ATOM 540 C CA . VAL A 1 77 ? 6.886 1.101 -13.283 1.00 94.12 77 VAL A CA 1
ATOM 541 C C . VAL A 1 77 ? 5.457 1.579 -13.472 1.00 94.12 77 VAL A C 1
ATOM 543 O O . VAL A 1 77 ? 5.052 2.544 -12.828 1.00 94.12 77 VAL A O 1
ATOM 546 N N . GLN A 1 78 ? 4.715 0.952 -14.372 1.00 95.50 78 GLN A N 1
ATOM 547 C CA . GLN A 1 78 ? 3.319 1.282 -14.654 1.00 95.50 78 GLN A CA 1
ATOM 548 C C . GLN A 1 78 ? 2.521 -0.007 -14.806 1.00 95.50 78 GLN A C 1
ATOM 550 O O . GLN A 1 78 ? 3.096 -1.047 -15.115 1.00 95.50 78 GLN A O 1
ATOM 555 N N . GLY A 1 79 ? 1.213 0.054 -14.583 1.00 95.81 79 GLY A N 1
ATOM 556 C CA . GLY A 1 79 ? 0.335 -1.100 -14.724 1.00 95.81 79 GLY A CA 1
ATOM 557 C C . GLY A 1 79 ? -0.711 -1.159 -13.624 1.00 95.81 79 GLY A C 1
ATOM 558 O O . GLY A 1 79 ? -1.067 -0.139 -13.042 1.00 95.81 79 GLY A O 1
ATOM 559 N N . ASN A 1 80 ? -1.186 -2.367 -13.355 1.00 97.38 80 ASN A N 1
ATOM 560 C CA . ASN A 1 80 ? -2.192 -2.667 -12.345 1.00 97.38 80 ASN A CA 1
ATOM 561 C C . ASN A 1 80 ? -1.804 -3.982 -11.676 1.00 97.38 80 ASN A C 1
ATOM 563 O O . ASN A 1 80 ? -1.519 -4.933 -12.397 1.00 97.38 80 ASN A O 1
ATOM 567 N N . ILE A 1 81 ? -1.785 -4.069 -10.348 1.00 97.81 81 ILE A N 1
ATOM 568 C CA . ILE A 1 81 ? -1.469 -5.319 -9.636 1.00 97.81 81 ILE A CA 1
ATOM 569 C C . ILE A 1 81 ? -2.604 -5.622 -8.665 1.00 97.81 81 ILE A C 1
ATOM 571 O O . ILE A 1 81 ? -2.894 -4.819 -7.780 1.00 97.81 81 ILE A O 1
ATOM 575 N N . GLU A 1 82 ? -3.245 -6.771 -8.852 1.00 98.19 82 GLU A N 1
ATOM 576 C CA . GLU A 1 82 ? -4.477 -7.145 -8.151 1.00 98.19 82 GLU A CA 1
ATOM 577 C C . GLU A 1 82 ? -4.187 -8.163 -7.048 1.00 98.19 82 GLU A C 1
ATOM 579 O O . GLU A 1 82 ? -3.460 -9.140 -7.257 1.00 98.19 82 GLU A O 1
ATOM 584 N N . HIS A 1 83 ? -4.815 -7.980 -5.891 1.00 98.19 83 HIS A N 1
ATOM 585 C CA . HIS A 1 83 ? -4.658 -8.803 -4.690 1.00 98.19 83 HIS A CA 1
ATOM 586 C C . HIS A 1 83 ? -6.018 -9.246 -4.126 1.00 98.19 83 HIS A C 1
ATOM 588 O O . HIS A 1 83 ? -6.283 -9.145 -2.920 1.00 98.19 83 HIS A O 1
ATOM 594 N N . ASP A 1 84 ? -6.899 -9.712 -5.007 1.00 97.25 84 ASP A N 1
ATOM 595 C CA . ASP A 1 84 ? -8.273 -10.088 -4.685 1.00 97.25 84 ASP A CA 1
ATOM 596 C C . ASP A 1 84 ? -8.349 -11.161 -3.592 1.00 97.25 84 ASP A C 1
ATOM 598 O O . ASP A 1 84 ? -7.584 -12.129 -3.554 1.00 97.25 84 ASP A O 1
ATOM 602 N N . GLY A 1 85 ? -9.306 -11.003 -2.676 1.00 97.00 85 GLY A N 1
ATOM 603 C CA . GLY A 1 85 ? -9.522 -11.940 -1.573 1.00 97.00 85 GLY A CA 1
ATOM 604 C C . GLY A 1 85 ? -8.447 -11.903 -0.482 1.00 97.00 85 GLY A C 1
ATOM 605 O O . GLY A 1 85 ? -8.445 -12.772 0.392 1.00 97.00 85 GLY A O 1
ATOM 606 N N . SER A 1 86 ? -7.554 -10.913 -0.505 1.00 97.69 86 SER A N 1
ATOM 607 C CA . SER A 1 86 ? -6.572 -10.645 0.548 1.00 97.69 86 SER A CA 1
ATOM 608 C C . SER A 1 86 ? -6.824 -9.276 1.188 1.00 97.69 86 SER A C 1
ATOM 610 O O . SER A 1 86 ? -7.497 -8.423 0.601 1.00 97.69 86 SER A O 1
ATOM 612 N N . GLY A 1 87 ? -6.325 -9.062 2.408 1.00 97.56 87 GLY A N 1
ATOM 613 C CA . GLY A 1 87 ? -6.507 -7.780 3.076 1.00 97.56 87 GLY A CA 1
ATOM 614 C C . GLY A 1 87 ? -5.949 -7.677 4.489 1.00 97.56 87 GLY A C 1
ATOM 615 O O . GLY A 1 87 ? -5.276 -8.576 4.999 1.00 97.56 87 GLY A O 1
ATOM 616 N N . LEU A 1 88 ? -6.276 -6.558 5.123 1.00 96.56 88 LEU A N 1
ATOM 617 C CA . LEU A 1 88 ? -5.934 -6.206 6.495 1.00 96.56 88 LEU A CA 1
ATOM 618 C C . LEU A 1 88 ? -7.195 -5.890 7.286 1.00 96.56 88 LEU A C 1
ATOM 620 O O . LEU A 1 88 ? -8.160 -5.369 6.735 1.00 96.56 88 LEU A O 1
ATOM 624 N N . SER A 1 89 ? -7.164 -6.145 8.588 1.00 96.56 89 SER A N 1
ATOM 625 C CA . SER A 1 89 ? -8.204 -5.693 9.506 1.00 96.56 89 SER A CA 1
ATOM 626 C C . SER A 1 89 ? -7.631 -4.824 10.617 1.00 96.56 89 SER A C 1
ATOM 628 O O . SER A 1 89 ? -6.501 -5.016 11.063 1.00 96.56 89 SER A O 1
ATOM 630 N N . LEU A 1 90 ? -8.420 -3.852 11.065 1.00 95.62 90 LEU A N 1
ATOM 631 C CA . LEU A 1 90 ? -8.158 -3.017 12.232 1.00 95.62 90 LEU A CA 1
ATOM 632 C C . LEU A 1 90 ? -9.356 -3.143 13.169 1.00 95.62 90 LEU A C 1
ATOM 634 O O . LEU A 1 90 ? -10.472 -2.761 12.820 1.00 95.6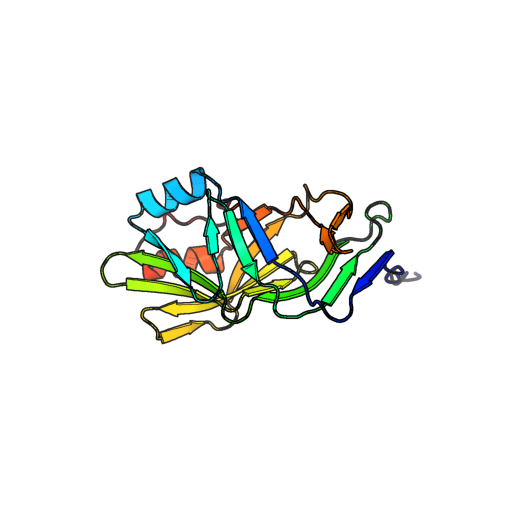2 90 LEU A O 1
ATOM 638 N N . THR A 1 91 ? -9.125 -3.704 14.354 1.00 95.88 91 THR A N 1
ATOM 639 C CA . THR A 1 91 ? -10.186 -3.980 15.332 1.00 95.88 91 THR A CA 1
ATOM 640 C C . THR A 1 91 ? -10.048 -3.095 16.564 1.00 95.88 91 THR A C 1
ATOM 642 O O . THR A 1 91 ? -8.973 -3.040 17.159 1.00 95.88 91 THR A O 1
ATOM 645 N N . ALA A 1 92 ? -11.144 -2.469 16.996 1.00 94.38 92 ALA A N 1
ATOM 646 C CA . ALA A 1 92 ? -11.257 -1.804 18.292 1.00 94.38 92 ALA A CA 1
ATOM 647 C C . ALA A 1 92 ? -12.610 -2.107 18.941 1.00 94.38 92 ALA A C 1
ATOM 649 O O . ALA A 1 92 ? -13.660 -1.668 18.468 1.00 94.38 92 ALA A O 1
ATOM 650 N N . GLY A 1 93 ? -12.582 -2.845 20.054 1.00 92.94 93 GLY A N 1
ATOM 651 C CA . GLY A 1 93 ? -13.801 -3.315 20.712 1.00 92.94 93 GLY A CA 1
ATOM 652 C C . GLY A 1 93 ? -14.642 -4.169 19.761 1.00 92.94 93 GLY A C 1
ATOM 653 O O . GLY A 1 93 ? -14.145 -5.155 19.224 1.00 92.94 93 GLY A O 1
ATOM 654 N N . ASP A 1 94 ? -15.891 -3.760 19.545 1.00 93.62 94 ASP A N 1
ATOM 655 C CA . ASP A 1 94 ? -16.830 -4.433 18.639 1.00 93.62 94 ASP A CA 1
ATOM 656 C C . ASP A 1 94 ? -16.740 -3.927 17.186 1.00 93.62 94 ASP A C 1
ATOM 658 O O . ASP A 1 94 ? -17.449 -4.431 16.317 1.00 93.62 94 ASP A O 1
ATOM 662 N N . THR A 1 95 ? -15.902 -2.919 16.915 1.00 95.88 95 THR A N 1
ATOM 663 C CA . THR A 1 95 ? -15.715 -2.358 15.574 1.00 95.88 95 THR A CA 1
ATOM 664 C C . THR A 1 95 ? -14.556 -3.047 14.869 1.00 95.88 95 THR A C 1
ATOM 666 O O . THR A 1 95 ? -13.421 -3.010 15.345 1.00 95.88 95 THR A O 1
ATOM 669 N N . VAL A 1 96 ? -14.832 -3.611 13.697 1.00 97.06 96 VAL A N 1
ATOM 670 C CA . VAL A 1 96 ? -13.847 -4.188 12.781 1.00 97.06 96 VAL A CA 1
ATOM 671 C C . VAL A 1 96 ? -13.912 -3.426 11.465 1.00 97.06 96 VAL A C 1
ATOM 673 O O . VAL A 1 96 ? -14.964 -3.378 10.829 1.00 97.06 96 VAL A O 1
ATOM 676 N N . VAL A 1 97 ? -12.790 -2.840 11.062 1.00 96.94 97 VAL A N 1
ATOM 677 C CA . VAL A 1 97 ? -12.598 -2.290 9.717 1.00 96.94 97 VAL A CA 1
ATOM 678 C C . VAL A 1 97 ? -11.758 -3.275 8.926 1.00 96.94 97 VAL A C 1
ATOM 680 O O . VAL A 1 97 ? -10.689 -3.658 9.396 1.00 96.94 97 VAL A O 1
ATOM 683 N N . GLU A 1 98 ? -12.208 -3.669 7.741 1.00 98.00 98 GLU A N 1
ATOM 684 C CA . GLU A 1 98 ? -11.425 -4.497 6.823 1.00 98.00 98 GLU A CA 1
ATOM 685 C C . GLU A 1 98 ? -11.089 -3.695 5.568 1.00 98.00 98 GLU A C 1
ATOM 687 O O . GLU A 1 98 ? -11.950 -3.026 5.001 1.00 98.00 98 GLU A O 1
ATOM 692 N N . LEU A 1 99 ? -9.826 -3.766 5.156 1.00 97.62 99 LEU A N 1
ATOM 693 C CA . LEU A 1 99 ? -9.287 -3.208 3.924 1.00 97.62 99 LEU A CA 1
ATOM 694 C C . LEU A 1 99 ? -8.913 -4.395 3.034 1.00 97.62 99 LEU A C 1
ATOM 696 O O . LEU A 1 99 ? -8.023 -5.162 3.400 1.00 97.62 99 LEU A O 1
ATOM 700 N N . THR A 1 100 ? -9.611 -4.600 1.923 1.00 98.50 100 THR A N 1
ATOM 701 C CA . THR A 1 100 ? -9.520 -5.840 1.126 1.00 98.50 100 THR A CA 1
ATOM 702 C C . THR A 1 100 ? -9.465 -5.565 -0.372 1.00 98.50 100 THR A C 1
ATOM 704 O O . THR A 1 100 ? -9.699 -4.437 -0.795 1.00 98.50 100 THR A O 1
ATOM 707 N N . ASN A 1 101 ? -9.163 -6.599 -1.166 1.00 97.81 101 ASN A N 1
ATOM 708 C CA . ASN A 1 101 ? -9.160 -6.551 -2.635 1.00 97.81 101 ASN A CA 1
ATOM 709 C C . ASN A 1 101 ? -8.283 -5.408 -3.157 1.00 97.81 101 ASN A C 1
ATOM 711 O O . ASN A 1 101 ? -8.756 -4.466 -3.801 1.00 97.81 101 ASN A O 1
ATOM 715 N N . PHE A 1 102 ? -7.004 -5.450 -2.770 1.00 98.50 102 PHE A N 1
ATOM 716 C CA . PHE A 1 102 ? -6.095 -4.358 -3.078 1.00 98.50 102 PHE A CA 1
ATOM 717 C C . PHE A 1 102 ? -5.757 -4.298 -4.564 1.00 98.50 102 PHE A C 1
ATOM 719 O O . PHE A 1 102 ? -5.447 -5.314 -5.185 1.00 98.50 102 PHE A O 1
ATOM 726 N N . THR A 1 103 ? -5.720 -3.074 -5.077 1.00 98.44 103 THR A N 1
ATOM 727 C CA . THR A 1 103 ? -5.288 -2.747 -6.431 1.00 98.44 103 THR A CA 1
ATOM 728 C C . THR A 1 103 ? -4.148 -1.740 -6.350 1.00 98.44 103 THR A C 1
ATOM 730 O O . THR A 1 103 ? -4.330 -0.612 -5.886 1.00 98.44 103 THR A O 1
ATOM 733 N N . VAL A 1 104 ? -2.953 -2.141 -6.770 1.00 98.06 104 VAL A N 1
ATO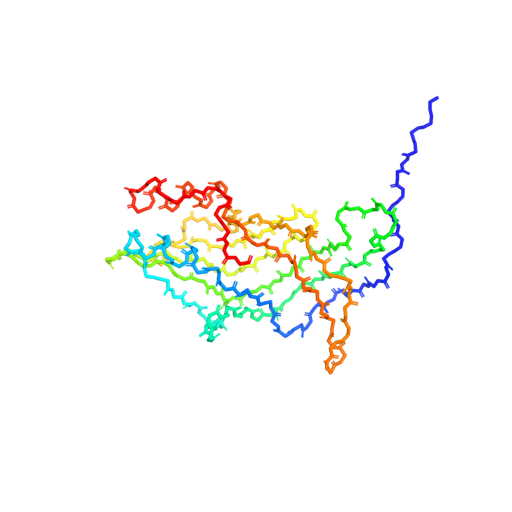M 734 C CA . VAL A 1 104 ? -1.768 -1.276 -6.808 1.00 98.06 104 VAL A CA 1
ATOM 735 C C . VAL A 1 104 ? -1.644 -0.673 -8.203 1.00 98.06 104 VAL A C 1
ATOM 737 O O . VAL A 1 104 ? -1.484 -1.400 -9.183 1.00 98.06 104 VAL A O 1
ATOM 740 N N . ASP A 1 105 ? -1.651 0.655 -8.273 1.00 97.88 105 ASP A N 1
ATOM 741 C CA . ASP A 1 105 ? -1.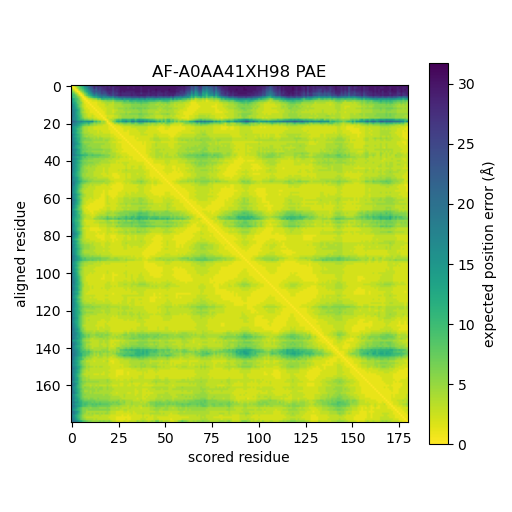367 1.433 -9.476 1.00 97.88 105 ASP A CA 1
ATOM 742 C C . ASP A 1 105 ? -0.011 2.148 -9.312 1.00 97.88 105 ASP A C 1
ATOM 744 O O . ASP A 1 105 ? 0.076 3.242 -8.731 1.00 97.88 105 ASP A O 1
ATOM 748 N N . PRO A 1 106 ? 1.091 1.547 -9.796 1.00 94.81 106 PRO A N 1
ATOM 749 C CA . PRO A 1 106 ? 2.406 2.177 -9.744 1.00 94.81 106 PRO A CA 1
ATOM 750 C C . PRO A 1 106 ? 2.536 3.380 -10.696 1.00 94.81 106 PRO A C 1
ATOM 752 O O . PRO A 1 106 ? 3.394 4.236 -10.468 1.00 94.81 106 PRO A O 1
ATOM 755 N N . GLY A 1 107 ? 1.675 3.493 -11.716 1.00 94.75 107 GLY A N 1
ATOM 756 C CA . GLY A 1 107 ? 1.645 4.633 -12.636 1.00 94.75 107 GLY A CA 1
ATOM 757 C C . GLY A 1 107 ? 1.090 5.901 -11.984 1.00 94.75 107 GLY A C 1
ATOM 758 O O . GLY A 1 107 ? 1.552 7.004 -12.282 1.00 94.75 107 GLY A O 1
ATOM 759 N N . GLU A 1 108 ? 0.166 5.750 -11.036 1.00 95.88 108 GLU A N 1
ATOM 760 C CA . GLU A 1 108 ? -0.337 6.846 -10.203 1.00 95.88 108 GLU A CA 1
ATOM 761 C C . GLU A 1 108 ? 0.349 6.949 -8.836 1.00 95.88 108 GLU A C 1
ATOM 763 O O . GLU A 1 108 ? 0.172 7.948 -8.138 1.00 95.88 108 GLU A O 1
ATOM 768 N N . SER A 1 109 ? 1.169 5.959 -8.469 1.00 96.06 109 SER A N 1
ATOM 769 C CA . SER A 1 109 ? 1.752 5.816 -7.127 1.00 96.06 109 SER A CA 1
ATOM 770 C C . SER A 1 109 ? 0.690 5.675 -6.028 1.00 96.06 109 SER A C 1
ATOM 772 O O . SER A 1 109 ? 0.772 6.317 -4.979 1.00 96.06 109 SER A O 1
ATOM 774 N N . LYS A 1 110 ? -0.320 4.834 -6.270 1.00 97.94 110 LYS A N 1
ATOM 775 C CA . LYS A 1 110 ? -1.470 4.664 -5.375 1.00 97.94 110 LYS A CA 1
ATOM 776 C C . LYS A 1 110 ? -1.820 3.202 -5.150 1.00 97.94 110 LYS A C 1
ATOM 778 O O . LYS A 1 110 ? -1.651 2.365 -6.029 1.00 97.94 110 LYS A O 1
ATOM 783 N N . LEU A 1 111 ? -2.358 2.918 -3.971 1.00 98.31 111 LEU A N 1
ATOM 784 C CA . LEU A 1 111 ? -2.961 1.639 -3.621 1.00 98.31 111 LEU A CA 1
ATOM 785 C C . LEU A 1 111 ? -4.420 1.872 -3.235 1.00 98.31 111 LEU A C 1
ATOM 787 O O . LEU A 1 111 ? -4.721 2.704 -2.371 1.00 98.31 111 LEU A O 1
ATOM 791 N N . TYR A 1 112 ? -5.305 1.116 -3.870 1.00 98.50 112 TYR A N 1
ATOM 792 C CA . TYR A 1 112 ? -6.746 1.149 -3.669 1.00 98.50 112 TYR A CA 1
ATOM 793 C C . TYR A 1 112 ? -7.248 -0.135 -3.022 1.00 98.50 112 TYR A C 1
ATOM 795 O O . TYR A 1 112 ? -6.620 -1.178 -3.162 1.00 98.50 112 TYR A O 1
ATOM 803 N N . GLY A 1 113 ? -8.387 -0.083 -2.342 1.00 98.25 113 GLY A N 1
ATOM 804 C CA . GLY A 1 113 ? -9.036 -1.288 -1.833 1.00 98.25 113 GLY A CA 1
ATOM 805 C C . GLY A 1 113 ? -10.437 -1.032 -1.307 1.00 98.25 113 GLY A C 1
ATOM 806 O O . GLY A 1 113 ? -10.838 0.108 -1.071 1.00 98.25 113 GLY A O 1
ATOM 807 N N . ASP A 1 114 ? -11.180 -2.108 -1.113 1.00 97.88 114 ASP A N 1
ATOM 808 C CA . ASP A 1 114 ? -12.517 -2.065 -0.545 1.00 97.88 114 ASP A CA 1
ATOM 809 C C . ASP A 1 114 ? -12.433 -1.922 0.970 1.00 97.88 114 ASP A C 1
ATOM 811 O O . ASP A 1 114 ? -11.649 -2.605 1.633 1.00 97.88 114 ASP A O 1
ATOM 815 N N . VAL A 1 115 ? -13.277 -1.054 1.518 1.00 97.38 115 VAL A N 1
ATOM 816 C CA . VAL A 1 115 ? -13.396 -0.818 2.952 1.00 97.38 115 VAL A CA 1
ATOM 817 C C . VAL A 1 115 ? -14.733 -1.334 3.438 1.00 97.38 115 VAL A C 1
ATOM 819 O O . VAL A 1 115 ? -15.788 -0.877 2.987 1.00 97.38 115 VAL A O 1
ATOM 822 N N . THR A 1 116 ? -14.701 -2.235 4.413 1.00 97.25 116 THR A N 1
ATOM 823 C CA . THR A 1 116 ? -15.892 -2.655 5.149 1.00 97.25 116 THR A CA 1
ATOM 824 C C . THR A 1 116 ? -15.784 -2.250 6.614 1.00 97.25 116 THR A C 1
ATOM 826 O O . THR A 1 116 ? -14.698 -2.207 7.188 1.00 97.25 116 THR A O 1
ATOM 829 N N . VAL A 1 117 ? -16.925 -1.941 7.226 1.00 96.38 117 VAL A N 1
ATOM 830 C CA . VAL A 1 117 ? -17.053 -1.714 8.667 1.00 96.38 117 VAL A CA 1
ATOM 831 C C . VAL A 1 117 ? -18.092 -2.693 9.188 1.00 96.38 117 VAL A C 1
ATOM 833 O O . VAL A 1 117 ? -19.246 -2.679 8.753 1.00 96.38 117 VAL A O 1
ATOM 836 N N . ASN A 1 118 ? -17.684 -3.581 10.093 1.00 96.62 118 ASN A N 1
ATOM 837 C CA . ASN A 1 118 ? -18.520 -4.651 10.641 1.00 96.62 118 ASN A CA 1
ATOM 838 C C . ASN A 1 118 ? -19.218 -5.480 9.543 1.00 96.62 118 ASN A C 1
ATOM 840 O O . ASN A 1 118 ? -20.410 -5.779 9.630 1.00 96.62 118 ASN A O 1
ATOM 844 N N . GLY A 1 119 ? -18.478 -5.802 8.476 1.00 96.19 119 GLY A N 1
ATOM 845 C CA . GLY A 1 119 ? -18.961 -6.584 7.334 1.00 96.19 119 GLY A CA 1
ATOM 846 C C . GLY A 1 119 ? -19.891 -5.836 6.371 1.00 96.19 119 GLY A C 1
ATOM 847 O O . GLY A 1 119 ? -20.399 -6.439 5.429 1.00 96.19 119 GLY A O 1
ATOM 848 N N . THR A 1 120 ? -20.130 -4.538 6.577 1.00 97.06 120 THR A N 1
ATOM 849 C CA . THR A 1 120 ? -20.883 -3.692 5.638 1.00 97.06 120 THR A CA 1
ATOM 850 C C . THR A 1 120 ? -19.915 -2.863 4.808 1.00 97.06 120 THR A C 1
ATOM 852 O O . THR A 1 120 ? -19.057 -2.190 5.371 1.00 97.06 120 THR A O 1
ATOM 855 N N . VAL A 1 121 ? -20.058 -2.883 3.482 1.00 96.38 121 VAL A N 1
ATOM 856 C CA . VAL A 1 121 ? -19.237 -2.063 2.578 1.00 96.38 121 VAL A CA 1
ATOM 857 C C . VAL A 1 121 ? -19.470 -0.581 2.872 1.00 96.38 121 VAL A C 1
ATOM 859 O O . VAL A 1 121 ? -20.600 -0.098 2.795 1.00 96.38 121 VAL A O 1
ATOM 862 N N . ALA A 1 122 ? -18.396 0.124 3.214 1.00 94.19 122 ALA A N 1
ATOM 863 C CA . ALA A 1 122 ? -18.384 1.568 3.397 1.00 94.19 122 ALA A CA 1
ATOM 864 C C . ALA A 1 122 ? -18.003 2.277 2.092 1.00 94.19 122 ALA A C 1
ATOM 866 O O . ALA A 1 122 ? -18.685 3.216 1.684 1.00 94.19 122 ALA A O 1
ATOM 867 N N . VAL A 1 123 ? -16.936 1.812 1.432 1.00 94.94 123 VAL A N 1
ATOM 868 C CA . VAL A 1 123 ? -16.428 2.354 0.164 1.00 94.94 123 VAL A CA 1
ATOM 869 C C . VAL A 1 123 ? -15.769 1.223 -0.627 1.00 94.94 123 VAL A C 1
ATOM 871 O O . VAL A 1 123 ? -14.968 0.485 -0.067 1.00 94.94 123 VAL A O 1
ATOM 874 N N . GLU A 1 124 ? -16.076 1.089 -1.915 1.00 96.62 124 GLU A N 1
ATOM 875 C CA . GLU A 1 124 ? -15.347 0.191 -2.826 1.00 96.62 124 GLU A CA 1
ATOM 876 C C . GLU A 1 124 ? -14.171 0.945 -3.457 1.00 96.62 124 GLU A C 1
ATOM 878 O O . GLU A 1 124 ? -14.320 2.116 -3.817 1.00 96.62 124 GLU A O 1
ATOM 883 N N . GLN A 1 125 ? -13.016 0.285 -3.584 1.00 96.50 125 GLN A N 1
ATOM 884 C CA . GLN A 1 125 ? -11.788 0.842 -4.173 1.00 96.50 125 GLN A CA 1
ATOM 885 C C . GLN A 1 125 ? -11.452 2.268 -3.685 1.00 96.50 125 GLN A C 1
ATOM 887 O O . GLN A 1 125 ? -11.137 3.169 -4.466 1.00 96.50 125 GLN A O 1
ATOM 892 N N . ALA A 1 126 ? -11.513 2.483 -2.369 1.00 96.62 126 ALA A N 1
ATOM 893 C CA . ALA A 1 126 ? -11.045 3.710 -1.734 1.00 96.62 126 ALA A CA 1
ATOM 894 C C . ALA A 1 126 ? -9.540 3.891 -1.973 1.00 96.62 126 ALA A C 1
ATOM 896 O O . ALA A 1 126 ? -8.799 2.913 -2.019 1.00 96.62 126 ALA A O 1
ATOM 897 N N . TYR A 1 127 ? -9.064 5.132 -2.079 1.00 97.38 127 TYR A N 1
ATOM 898 C CA . TYR A 1 127 ? -7.629 5.414 -2.121 1.00 97.38 127 TYR A CA 1
ATOM 899 C C . TYR A 1 127 ? -7.035 5.237 -0.719 1.00 97.38 127 TYR A C 1
ATOM 901 O O . TYR A 1 127 ? -7.233 6.082 0.152 1.00 97.38 127 TYR A O 1
ATOM 909 N N . LEU A 1 128 ? -6.326 4.134 -0.480 1.00 97.38 128 LEU A N 1
ATOM 910 C CA . LEU A 1 128 ? -5.905 3.731 0.864 1.00 97.38 128 LEU A CA 1
ATOM 911 C C . LEU A 1 128 ? -4.484 4.163 1.212 1.00 97.38 128 LEU A C 1
ATOM 913 O O . LEU A 1 128 ? -4.236 4.657 2.315 1.00 97.38 128 LEU A O 1
ATOM 917 N N . PHE A 1 129 ? -3.551 3.984 0.277 1.00 98.19 129 PHE A N 1
ATOM 918 C CA . PHE A 1 129 ? -2.144 4.267 0.532 1.00 98.19 129 PHE A CA 1
ATOM 919 C C . PHE A 1 129 ? -1.471 4.976 -0.634 1.00 98.19 129 PHE A C 1
ATOM 921 O O . PHE A 1 129 ? -1.696 4.657 -1.799 1.00 98.19 129 PHE A O 1
ATOM 928 N N . GLU A 1 130 ? -0.605 5.920 -0.289 1.00 97.69 130 GLU A N 1
ATOM 929 C CA . GLU A 1 130 ? 0.321 6.576 -1.201 1.00 97.69 130 GLU A CA 1
ATOM 930 C C . GLU A 1 130 ? 1.569 5.704 -1.316 1.00 97.69 130 GLU A C 1
ATOM 932 O O . GLU A 1 130 ? 2.085 5.200 -0.315 1.00 97.69 130 GLU A O 1
ATOM 937 N N . LEU A 1 131 ? 2.067 5.538 -2.533 1.00 96.88 131 LEU A N 1
ATOM 938 C CA . LEU A 1 131 ? 3.269 4.767 -2.809 1.00 96.88 131 LEU A CA 1
ATOM 939 C C . LEU A 1 131 ? 4.413 5.719 -3.128 1.00 96.88 131 LEU A C 1
ATOM 941 O O . LEU A 1 131 ? 4.235 6.722 -3.818 1.00 96.88 131 LEU A O 1
ATOM 945 N N . TRP A 1 132 ? 5.613 5.401 -2.661 1.00 94.06 132 TRP A N 1
ATOM 946 C CA . TRP A 1 132 ? 6.798 6.180 -2.988 1.00 94.06 132 TRP A CA 1
ATOM 947 C C . TRP A 1 132 ? 7.920 5.278 -3.491 1.00 94.06 132 TRP A C 1
ATOM 949 O O . TRP A 1 132 ? 8.598 4.595 -2.732 1.00 94.06 132 TRP A O 1
ATOM 959 N N . GLY A 1 133 ? 8.137 5.302 -4.808 1.00 89.50 133 GLY A N 1
ATOM 960 C CA . GLY A 1 133 ? 9.187 4.534 -5.487 1.00 89.50 133 GLY A CA 1
ATOM 961 C C . GLY A 1 133 ? 10.562 5.213 -5.508 1.00 89.50 133 GLY A C 1
ATOM 962 O O . GLY A 1 133 ? 11.400 4.870 -6.339 1.00 89.50 133 GLY A O 1
ATOM 963 N N . GLY A 1 134 ? 10.809 6.218 -4.659 1.00 87.06 134 GLY A N 1
ATOM 964 C CA . GLY A 1 134 ? 12.078 6.959 -4.667 1.00 87.06 134 GLY A CA 1
ATOM 965 C C . GLY A 1 134 ? 13.286 6.144 -4.191 1.00 87.06 134 GLY A C 1
ATOM 966 O O . GLY A 1 134 ? 14.420 6.499 -4.508 1.00 87.06 134 GLY A O 1
ATOM 967 N N . THR A 1 135 ? 13.045 5.042 -3.482 1.00 86.88 135 THR A N 1
ATOM 968 C CA . THR A 1 135 ? 14.049 4.053 -3.050 1.00 86.88 135 THR A CA 1
ATOM 969 C C . THR A 1 135 ? 14.009 2.755 -3.848 1.00 86.88 135 THR A C 1
ATOM 971 O O . THR A 1 135 ? 14.707 1.805 -3.493 1.00 86.88 135 THR A O 1
ATOM 974 N N . LEU A 1 136 ? 13.210 2.699 -4.916 1.00 89.81 136 LEU A N 1
ATOM 975 C CA . LEU A 1 136 ? 13.054 1.487 -5.700 1.00 89.81 136 LEU A CA 1
ATOM 976 C C . LEU A 1 136 ? 14.389 1.112 -6.367 1.00 89.81 136 LEU A C 1
ATOM 978 O O . LEU A 1 136 ? 15.051 1.937 -7.005 1.00 89.81 136 LEU A O 1
ATOM 982 N N . LYS A 1 137 ? 14.803 -0.137 -6.163 1.00 90.69 137 LYS A N 1
ATOM 983 C CA . LYS A 1 137 ? 16.012 -0.723 -6.741 1.00 90.69 137 LYS A CA 1
ATOM 984 C C . LYS A 1 137 ? 15.787 -1.040 -8.227 1.00 90.69 137 LYS A C 1
ATOM 986 O O . LYS A 1 137 ? 14.640 -1.161 -8.667 1.00 90.69 137 LYS A O 1
ATOM 991 N N . PRO A 1 138 ? 16.865 -1.189 -9.020 1.00 88.25 138 PRO A N 1
ATOM 992 C CA . PRO A 1 138 ? 16.756 -1.757 -10.359 1.00 88.25 138 PRO A CA 1
ATOM 993 C C . PRO A 1 138 ? 16.018 -3.100 -10.335 1.00 88.25 138 PRO A C 1
ATOM 995 O O . PRO A 1 138 ? 16.100 -3.825 -9.348 1.00 88.25 138 PRO A O 1
ATOM 998 N N . LEU A 1 139 ? 15.322 -3.428 -11.425 1.00 91.00 139 LEU A N 1
ATOM 999 C CA . LEU A 1 139 ? 14.657 -4.720 -11.576 1.00 91.00 139 LEU A CA 1
ATOM 1000 C C . LEU A 1 139 ? 15.668 -5.864 -11.406 1.00 91.00 139 LEU A C 1
ATOM 1002 O O . LEU A 1 139 ? 16.666 -5.929 -12.127 1.00 91.00 139 LEU A O 1
ATOM 1006 N N . GLU A 1 140 ? 15.385 -6.775 -10.480 1.00 91.50 140 GLU A N 1
ATOM 1007 C CA . GLU A 1 140 ? 16.198 -7.963 -10.231 1.00 91.50 140 GLU A CA 1
ATOM 1008 C C . GLU A 1 140 ? 15.468 -9.232 -10.680 1.00 91.50 140 GLU A C 1
ATOM 1010 O O . GLU A 1 140 ? 14.239 -9.301 -10.693 1.00 91.50 140 GLU A O 1
ATOM 1015 N N . MET A 1 141 ? 16.238 -10.260 -11.041 1.00 90.31 141 MET A N 1
ATOM 1016 C CA . MET A 1 141 ? 15.705 -11.584 -11.356 1.00 90.31 141 MET A CA 1
ATOM 1017 C C . MET A 1 141 ? 15.930 -12.518 -10.170 1.00 90.31 141 MET A C 1
ATOM 1019 O O . MET A 1 141 ? 17.065 -12.763 -9.759 1.00 90.31 141 MET A O 1
ATOM 1023 N N . GLY A 1 142 ? 14.837 -13.043 -9.635 1.00 86.69 142 GLY A N 1
ATOM 1024 C CA . GLY A 1 142 ? 14.814 -14.023 -8.564 1.00 86.69 142 GLY A CA 1
ATOM 1025 C C . GLY A 1 142 ? 14.767 -15.473 -9.057 1.00 86.69 142 GLY A C 1
ATOM 1026 O O . GLY A 1 142 ? 14.830 -15.755 -10.256 1.00 86.69 142 GLY A O 1
ATOM 1027 N N . PRO A 1 143 ? 14.627 -16.429 -8.123 1.00 87.25 143 PRO A N 1
ATOM 1028 C CA . PRO A 1 143 ? 14.381 -17.829 -8.450 1.00 87.25 143 PRO A CA 1
ATOM 1029 C C . PRO A 1 1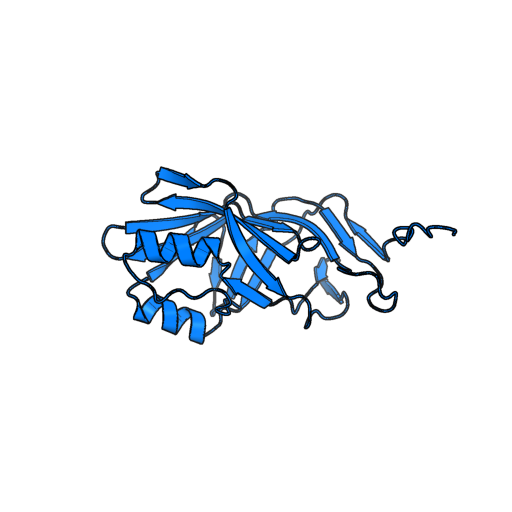43 ? 13.127 -18.016 -9.318 1.00 87.25 143 PRO A C 1
ATOM 1031 O O . PRO A 1 143 ? 12.187 -17.224 -9.249 1.00 87.25 143 PRO A O 1
ATOM 1034 N N . ASN A 1 144 ? 13.089 -19.111 -10.084 1.00 87.12 144 ASN A N 1
ATOM 1035 C CA . ASN A 1 144 ? 11.949 -19.493 -10.932 1.00 87.12 144 ASN A CA 1
ATOM 1036 C C . ASN A 1 144 ? 11.521 -18.401 -11.932 1.00 87.12 144 ASN A C 1
ATOM 1038 O O . ASN A 1 144 ? 10.331 -18.245 -12.187 1.00 87.12 144 ASN A O 1
ATOM 1042 N N . ASP A 1 145 ? 12.485 -17.640 -12.459 1.00 84.88 145 ASP A N 1
ATOM 1043 C CA . ASP A 1 145 ? 12.260 -16.543 -13.412 1.00 84.88 145 ASP A CA 1
ATOM 1044 C C . ASP A 1 145 ? 11.312 -15.446 -12.888 1.00 84.88 145 ASP A C 1
ATOM 1046 O O . ASP A 1 145 ? 10.625 -14.772 -13.655 1.00 84.88 145 ASP A O 1
ATOM 1050 N N . THR A 1 146 ? 11.288 -15.243 -11.567 1.00 88.19 146 THR A N 1
ATOM 1051 C CA . THR A 1 146 ? 10.459 -14.208 -10.937 1.00 88.19 146 THR A CA 1
ATOM 1052 C C . THR A 1 146 ? 11.136 -12.843 -11.049 1.00 88.19 146 THR A C 1
ATOM 1054 O O . THR A 1 146 ? 12.293 -12.692 -10.666 1.00 88.19 146 THR A O 1
ATOM 1057 N N . ALA A 1 147 ? 10.411 -11.836 -11.527 1.00 89.88 147 ALA A N 1
ATOM 1058 C CA . ALA A 1 147 ? 10.829 -10.438 -11.477 1.00 89.88 147 ALA A CA 1
ATOM 1059 C C . ALA A 1 147 ? 10.666 -9.876 -10.053 1.00 89.88 147 ALA A C 1
ATOM 1061 O O . ALA A 1 147 ? 9.607 -10.039 -9.449 1.00 89.88 147 ALA A O 1
ATOM 1062 N N . ILE A 1 148 ? 11.692 -9.204 -9.527 1.00 92.31 148 ILE A N 1
ATOM 1063 C CA . ILE A 1 148 ? 11.691 -8.599 -8.190 1.00 92.31 148 ILE A CA 1
ATOM 1064 C C . ILE A 1 148 ? 11.866 -7.084 -8.318 1.00 92.31 148 ILE A C 1
ATOM 1066 O O . ILE A 1 148 ? 12.868 -6.598 -8.844 1.00 92.31 148 ILE A O 1
ATOM 1070 N N . LEU A 1 149 ? 10.888 -6.348 -7.791 1.00 92.25 149 LEU A N 1
ATOM 1071 C CA . LEU A 1 149 ? 10.938 -4.904 -7.585 1.00 92.25 149 LEU A CA 1
ATOM 1072 C C . LEU A 1 149 ? 10.828 -4.632 -6.085 1.00 92.25 149 LEU A C 1
ATOM 1074 O O . LEU A 1 149 ? 9.845 -5.006 -5.453 1.00 92.25 149 LEU A O 1
ATOM 1078 N N . GLU A 1 150 ? 11.845 -3.990 -5.518 1.00 93.56 150 GLU A N 1
ATOM 1079 C CA . GLU A 1 150 ? 11.947 -3.739 -4.079 1.00 93.56 150 GLU A CA 1
ATOM 1080 C C . GLU A 1 150 ? 12.303 -2.277 -3.823 1.00 93.56 150 GLU A C 1
ATOM 1082 O O . GLU A 1 150 ? 13.101 -1.692 -4.556 1.00 93.56 150 GLU A O 1
ATOM 1087 N N . GLY A 1 151 ? 11.757 -1.698 -2.754 1.00 93.06 151 GLY A N 1
ATOM 1088 C CA . GLY A 1 151 ? 12.108 -0.355 -2.294 1.00 93.06 151 GLY A CA 1
ATOM 1089 C C . GLY A 1 151 ? 11.034 0.702 -2.538 1.00 93.06 151 GLY A C 1
ATOM 1090 O O . GLY A 1 151 ? 11.327 1.885 -2.403 1.00 93.06 151 GLY A O 1
ATOM 1091 N N . THR A 1 152 ? 9.806 0.317 -2.881 1.00 95.00 152 THR A N 1
ATOM 1092 C CA . THR A 1 152 ? 8.650 1.211 -2.729 1.00 95.00 152 THR A CA 1
ATOM 1093 C C . THR A 1 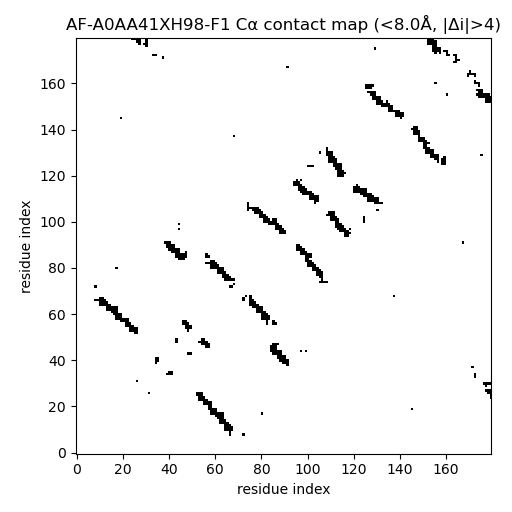152 ? 8.265 1.266 -1.258 1.00 95.00 152 THR A C 1
ATOM 1095 O O . THR A 1 152 ? 8.091 0.212 -0.656 1.00 95.00 152 THR A O 1
ATOM 1098 N N . THR A 1 153 ? 8.096 2.465 -0.702 1.00 96.44 153 THR A N 1
ATOM 1099 C CA . THR A 1 153 ? 7.479 2.626 0.622 1.00 96.44 153 THR A CA 1
ATOM 1100 C C . THR A 1 153 ? 5.990 2.919 0.490 1.00 96.44 153 THR A C 1
ATOM 1102 O O . THR A 1 153 ? 5.535 3.514 -0.493 1.00 96.44 153 THR A O 1
ATOM 1105 N N . VAL A 1 154 ? 5.227 2.500 1.490 1.00 97.50 154 VAL A N 1
ATOM 1106 C CA . VAL A 1 154 ? 3.770 2.603 1.560 1.00 97.50 154 VAL A CA 1
ATOM 1107 C C . VAL A 1 154 ? 3.399 3.552 2.691 1.00 97.50 154 VAL A C 1
ATOM 1109 O O . VAL A 1 154 ? 3.864 3.409 3.820 1.00 97.50 154 VAL A O 1
ATOM 1112 N N . HIS A 1 155 ? 2.545 4.529 2.404 1.00 97.62 155 HIS A N 1
ATOM 1113 C CA . HIS A 1 155 ? 2.147 5.564 3.351 1.00 97.62 155 HIS A CA 1
ATOM 1114 C C . HIS A 1 155 ? 0.631 5.698 3.419 1.00 97.62 155 HIS A C 1
ATOM 1116 O O . HIS A 1 155 ? -0.043 5.619 2.401 1.00 97.62 155 HIS A O 1
ATOM 1122 N N . VAL A 1 156 ? 0.072 5.961 4.598 1.00 96.50 156 VAL A N 1
ATOM 1123 C CA . VAL A 1 156 ? -1.376 6.184 4.752 1.00 96.50 156 VAL A CA 1
ATOM 1124 C C . VAL A 1 156 ? -1.831 7.392 3.922 1.00 96.50 156 VAL A C 1
ATOM 1126 O O . VAL A 1 156 ? -1.259 8.481 4.048 1.00 96.50 156 VAL A O 1
ATOM 1129 N N . SER A 1 157 ? -2.864 7.220 3.091 1.00 97.12 157 SER A N 1
ATOM 1130 C CA . SER A 1 157 ? -3.452 8.315 2.314 1.00 97.12 157 SER A CA 1
ATOM 1131 C C . SER A 1 157 ? -4.240 9.289 3.196 1.00 97.12 157 SER A C 1
ATOM 1133 O O . SER A 1 157 ? -4.548 9.023 4.360 1.00 97.12 157 SER A O 1
ATOM 1135 N N . GLU A 1 158 ? -4.594 10.447 2.642 1.00 94.88 158 GLU A N 1
ATOM 1136 C CA . GLU A 1 158 ? -5.480 11.392 3.330 1.00 94.88 158 GLU A CA 1
ATOM 1137 C C . GLU A 1 158 ? -6.874 10.810 3.571 1.00 94.88 158 GLU A C 1
ATOM 1139 O O . GLU A 1 158 ? -7.395 10.918 4.680 1.00 94.88 158 GLU A O 1
ATOM 1144 N N . ASP A 1 159 ? -7.434 10.147 2.559 1.00 91.56 159 ASP A N 1
ATOM 1145 C CA . ASP A 1 159 ? -8.778 9.573 2.610 1.00 91.56 159 ASP A CA 1
ATOM 1146 C C . ASP A 1 159 ? -8.851 8.434 3.633 1.00 91.56 159 ASP A C 1
ATOM 1148 O O . ASP A 1 159 ? -9.779 8.385 4.441 1.00 91.56 159 ASP A O 1
ATOM 1152 N N . ALA A 1 160 ? -7.836 7.563 3.676 1.00 93.31 160 ALA A N 1
ATOM 1153 C CA . ALA A 1 160 ? -7.747 6.499 4.671 1.00 93.31 160 ALA A CA 1
ATOM 1154 C C . ALA A 1 160 ? -7.586 7.056 6.085 1.00 93.31 160 ALA A C 1
ATOM 1156 O O . ALA A 1 160 ? -8.271 6.609 7.005 1.00 93.31 160 ALA A O 1
ATOM 1157 N N . ALA A 1 161 ? -6.711 8.050 6.271 1.00 93.06 161 ALA A N 1
ATOM 1158 C CA . ALA A 1 161 ? -6.553 8.703 7.563 1.00 93.06 161 ALA A CA 1
ATOM 1159 C C . ALA A 1 161 ? -7.876 9.325 8.030 1.00 93.06 161 ALA A C 1
ATOM 1161 O O . ALA A 1 161 ? -8.273 9.115 9.174 1.00 93.06 161 ALA A O 1
ATOM 1162 N N . GLY A 1 162 ? -8.577 10.043 7.147 1.00 91.56 162 GLY A N 1
ATOM 1163 C CA . GLY A 1 162 ? -9.887 10.629 7.426 1.00 91.56 162 GLY A CA 1
ATOM 1164 C C . GLY A 1 162 ? -10.923 9.580 7.830 1.00 91.56 162 GLY A C 1
ATOM 1165 O O . GLY A 1 162 ? -11.530 9.703 8.892 1.00 91.56 162 GLY A O 1
ATOM 1166 N N . LEU A 1 163 ? -11.061 8.518 7.035 1.00 90.69 163 LEU A N 1
ATOM 1167 C CA . LEU A 1 163 ? -12.031 7.449 7.270 1.00 90.69 163 LEU A CA 1
ATOM 1168 C C . LEU A 1 163 ? -11.773 6.695 8.581 1.00 90.69 163 LEU A C 1
ATOM 1170 O O . LEU A 1 163 ? -12.706 6.443 9.344 1.00 90.69 163 LEU A O 1
ATOM 1174 N N . LEU A 1 164 ? -10.516 6.346 8.871 1.00 90.62 164 LEU A N 1
ATOM 1175 C CA . LEU A 1 164 ? -10.148 5.646 10.105 1.00 90.62 164 LEU A CA 1
ATOM 1176 C C . LEU A 1 164 ? -10.367 6.534 11.334 1.00 90.62 164 LEU A C 1
ATOM 1178 O O . LEU A 1 164 ? -10.913 6.080 12.339 1.00 90.62 164 LEU A O 1
ATOM 1182 N N . ASN A 1 165 ? -9.990 7.809 11.242 1.00 91.00 165 ASN A N 1
ATOM 1183 C CA . ASN A 1 165 ? -10.214 8.792 12.297 1.00 91.00 165 ASN A CA 1
ATOM 1184 C C . ASN A 1 165 ? -11.707 8.978 12.596 1.00 91.00 165 ASN A C 1
ATOM 1186 O O . ASN A 1 165 ? -12.105 8.951 13.760 1.00 91.00 165 ASN A O 1
ATOM 1190 N N . GLU A 1 166 ? -12.545 9.094 11.562 1.00 91.06 166 GLU A N 1
ATOM 1191 C CA . GLU A 1 166 ? -14.000 9.165 11.716 1.00 91.06 166 GLU A CA 1
ATOM 1192 C C . GLU A 1 166 ? -14.564 7.883 12.346 1.00 91.06 166 GLU A C 1
ATOM 1194 O O . GLU A 1 166 ? -15.309 7.952 13.325 1.00 91.06 166 GLU A O 1
ATOM 1199 N N . THR A 1 167 ? -14.157 6.716 11.841 1.00 90.44 167 THR A N 1
ATOM 1200 C CA . THR A 1 167 ? -14.672 5.408 12.279 1.00 90.44 167 THR A CA 1
ATOM 1201 C C . THR A 1 167 ? -14.347 5.110 13.743 1.00 90.44 167 THR A C 1
ATOM 1203 O O . THR A 1 167 ? -15.191 4.592 14.475 1.00 90.44 167 THR A O 1
ATOM 1206 N N . PHE A 1 168 ? -13.136 5.451 14.188 1.00 89.31 168 PHE A N 1
ATOM 1207 C CA . PHE A 1 168 ? -12.672 5.183 15.552 1.00 89.31 168 PHE A CA 1
ATOM 1208 C C . PHE A 1 168 ? -12.781 6.393 16.491 1.00 89.31 168 PHE A C 1
ATOM 1210 O O . PHE A 1 168 ? -12.396 6.297 17.655 1.00 89.31 168 PHE A O 1
ATOM 1217 N N . GLY A 1 169 ? -13.309 7.528 16.018 1.00 88.94 169 GLY A N 1
ATOM 1218 C CA . GLY A 1 169 ? -13.458 8.745 16.819 1.00 88.94 169 GLY A CA 1
ATOM 1219 C C . GLY A 1 169 ? -12.125 9.302 17.332 1.00 88.94 169 GLY A C 1
ATOM 1220 O O . GLY A 1 169 ? -12.041 9.748 18.477 1.00 88.94 169 GLY A O 1
ATOM 1221 N N . THR A 1 170 ? -11.083 9.251 16.503 1.00 87.31 170 THR A N 1
ATOM 1222 C CA . THR A 1 170 ? -9.716 9.699 16.815 1.00 87.31 170 THR A CA 1
ATOM 1223 C C . THR A 1 170 ? -9.234 10.716 15.780 1.00 87.31 170 THR A C 1
ATOM 1225 O O . THR A 1 170 ? -9.884 10.927 14.766 1.00 87.31 170 THR A O 1
ATOM 1228 N N . ASP A 1 171 ? -8.114 11.388 16.027 1.00 88.19 171 ASP A N 1
ATOM 1229 C CA . ASP A 1 171 ? -7.416 12.217 15.036 1.00 88.19 171 ASP A CA 1
ATOM 1230 C C . ASP A 1 171 ? -5.983 11.728 14.788 1.00 88.19 171 ASP A C 1
ATOM 1232 O O . ASP A 1 171 ? -5.205 12.376 14.087 1.00 88.19 171 ASP A O 1
ATOM 1236 N N . ALA A 1 172 ? -5.598 10.616 15.405 1.00 86.31 172 ALA A N 1
ATOM 1237 C CA . ALA A 1 172 ? -4.208 10.217 15.514 1.00 86.31 172 ALA A CA 1
ATOM 1238 C C . ALA A 1 172 ? -3.660 9.488 14.284 1.00 86.31 172 ALA A C 1
ATOM 1240 O O . ALA A 1 172 ? -2.442 9.466 14.102 1.00 86.31 172 ALA A O 1
ATOM 1241 N N . VAL A 1 173 ? -4.518 8.940 13.418 1.00 88.75 173 VAL A N 1
ATOM 1242 C CA . VAL A 1 173 ? -4.064 8.415 12.128 1.00 88.75 173 VAL A CA 1
ATOM 1243 C C . VAL A 1 173 ? -3.761 9.612 11.236 1.00 88.75 173 VAL A C 1
ATOM 1245 O O . VAL A 1 173 ? -4.647 10.400 10.904 1.00 88.75 173 VAL A O 1
ATOM 1248 N N . LYS A 1 174 ? -2.491 9.804 10.885 1.00 90.81 174 LYS A N 1
ATOM 1249 C CA . LYS A 1 174 ? -2.055 10.929 10.053 1.00 90.81 174 LYS A CA 1
ATOM 1250 C C . LYS A 1 174 ? -1.762 10.448 8.637 1.00 90.81 174 LYS A C 1
ATOM 1252 O O . LYS A 1 174 ? -1.157 9.393 8.451 1.00 90.81 174 LYS A O 1
ATOM 1257 N N . ARG A 1 175 ? -2.128 11.267 7.648 1.00 95.19 175 ARG A N 1
ATOM 1258 C CA . ARG A 1 175 ? -1.624 11.131 6.276 1.00 95.19 175 ARG A CA 1
ATOM 1259 C C . ARG A 1 175 ? -0.095 11.044 6.303 1.00 95.19 175 ARG A C 1
ATOM 1261 O O . ARG A 1 175 ? 0.551 11.771 7.059 1.00 95.19 175 ARG A O 1
ATOM 1268 N N . GLY A 1 176 ? 0.477 10.199 5.454 1.00 94.88 176 GLY A N 1
ATOM 1269 C CA . GLY A 1 176 ? 1.922 10.065 5.301 1.00 94.88 176 GLY A CA 1
ATOM 1270 C C . GLY A 1 176 ? 2.578 9.176 6.355 1.00 94.88 176 GLY A C 1
ATOM 1271 O O . GLY A 1 176 ? 3.785 8.947 6.265 1.00 94.88 176 GLY A O 1
ATOM 1272 N N . LEU A 1 177 ? 1.815 8.662 7.331 1.00 94.38 177 LEU A N 1
ATOM 1273 C CA . LEU A 1 177 ? 2.308 7.655 8.266 1.00 94.38 177 LEU A CA 1
ATOM 1274 C C . LEU A 1 177 ? 2.863 6.474 7.461 1.00 94.38 177 LEU A C 1
ATOM 1276 O O . LEU A 1 177 ? 2.137 5.883 6.663 1.00 94.38 177 LEU A O 1
ATOM 1280 N N . LEU A 1 178 ? 4.154 6.193 7.640 1.00 96.25 178 LEU A N 1
ATOM 1281 C CA . LEU A 1 178 ? 4.831 5.075 6.994 1.00 96.25 178 LEU A CA 1
ATOM 1282 C C . LEU A 1 178 ? 4.207 3.774 7.492 1.00 96.25 178 LEU A C 1
ATOM 1284 O O . LEU A 1 178 ? 4.045 3.611 8.695 1.00 96.25 178 LEU A O 1
ATOM 1288 N N . VAL A 1 179 ? 3.856 2.888 6.568 1.00 95.62 179 VAL A N 1
ATOM 1289 C CA . VAL A 1 179 ? 3.335 1.544 6.840 1.00 95.62 179 VAL A CA 1
ATOM 1290 C C . VAL A 1 179 ? 4.448 0.511 6.697 1.00 95.62 179 VAL A C 1
ATOM 1292 O O . VAL A 1 179 ? 4.522 -0.406 7.512 1.00 95.62 179 VAL A O 1
ATOM 1295 N N . GLY A 1 180 ? 5.311 0.673 5.689 1.00 94.50 180 GLY A N 1
ATOM 1296 C CA . GLY A 1 180 ? 6.442 -0.202 5.374 1.00 94.50 180 GLY A CA 1
ATOM 1297 C C . GLY A 1 180 ? 7.109 0.153 4.055 1.00 94.50 180 GLY A C 1
ATOM 1298 O O . GLY A 1 180 ? 6.639 1.115 3.404 1.00 94.50 180 GLY A O 1
#

Sequence (180 aa):
SSSSANETPEPLASIPALTGVDTQVAVDAGFLDAITGLGLTPGVVGTATLTDGVLAFPITGGNVDYYDPESGYRPYVQGNIEHDGSGLSLTAGDTVVELTNFTVDPGESKLYGDVTVNGTVAVEQAYLFELWGGTLKPLEMGPNDTAILEGTTVHVSEDAAGLLNETFGTDAVKRGLLVG

Organism: NCBI:txid2970915